Protein AF-A0A1B8AQR5-F1 (afdb_monomer)

Structure (mmCIF, N/CA/C/O backbone):
data_AF-A0A1B8AQR5-F1
#
_entry.id   AF-A0A1B8AQR5-F1
#
loop_
_atom_site.group_PDB
_atom_site.id
_atom_site.type_symbol
_atom_site.label_atom_id
_atom_site.label_alt_id
_atom_site.label_comp_id
_atom_site.label_asym_id
_atom_site.label_entity_id
_atom_site.label_seq_id
_atom_site.pdbx_PDB_ins_code
_atom_site.Cartn_x
_atom_site.Cartn_y
_atom_site.Cartn_z
_atom_site.occupancy
_atom_site.B_iso_or_equiv
_atom_site.auth_seq_id
_atom_site.auth_comp_id
_atom_site.auth_asym_id
_atom_site.auth_atom_id
_atom_site.pdbx_PDB_model_num
ATOM 1 N N . MET A 1 1 ? -2.855 -5.390 -10.954 1.00 89.69 1 MET A N 1
ATOM 2 C CA . MET A 1 1 ? -2.492 -5.484 -9.522 1.00 89.69 1 MET A CA 1
ATOM 3 C C . MET A 1 1 ? -3.355 -6.485 -8.744 1.00 89.69 1 MET A C 1
ATOM 5 O O . MET A 1 1 ? -4.514 -6.692 -9.101 1.00 89.69 1 MET A O 1
ATOM 9 N N . LYS A 1 2 ? -2.821 -7.072 -7.662 1.00 91.81 2 LYS A N 1
ATOM 10 C CA . LYS A 1 2 ? -3.560 -7.908 -6.686 1.00 91.81 2 LYS A CA 1
ATOM 11 C C . LYS A 1 2 ? -3.243 -7.478 -5.242 1.00 91.81 2 LYS A C 1
ATOM 13 O O . LYS A 1 2 ? -2.135 -6.992 -5.019 1.00 91.81 2 LYS A O 1
ATOM 18 N N . PRO A 1 3 ? -4.159 -7.643 -4.267 1.00 93.88 3 PRO A N 1
ATOM 19 C CA . PRO A 1 3 ? -3.851 -7.363 -2.866 1.00 93.88 3 PRO A CA 1
ATOM 20 C C . PRO A 1 3 ? -2.719 -8.252 -2.353 1.00 93.88 3 PRO A C 1
ATOM 22 O O . PRO A 1 3 ? -2.697 -9.455 -2.629 1.00 93.88 3 PRO A O 1
ATOM 25 N N . VAL A 1 4 ? -1.804 -7.661 -1.590 1.00 92.75 4 VAL A N 1
ATOM 26 C CA . VAL A 1 4 ? -0.730 -8.385 -0.911 1.00 92.75 4 VAL A CA 1
ATOM 27 C C . VAL A 1 4 ? -1.322 -9.239 0.202 1.00 92.75 4 VAL A C 1
ATOM 29 O O . VAL A 1 4 ? -2.038 -8.748 1.077 1.00 92.75 4 VAL A O 1
ATOM 32 N N . LYS A 1 5 ? -0.977 -10.525 0.201 1.00 90.81 5 LYS A N 1
ATOM 33 C CA . LYS A 1 5 ? -1.309 -11.457 1.278 1.00 90.81 5 LYS A CA 1
ATOM 34 C C . LYS A 1 5 ? -0.101 -11.679 2.173 1.00 90.81 5 LYS A C 1
ATOM 36 O O . LYS A 1 5 ? 1.041 -11.461 1.778 1.00 90.81 5 LYS A O 1
ATOM 41 N N . ARG A 1 6 ? -0.340 -12.214 3.374 1.00 84.56 6 ARG A N 1
ATOM 42 C CA . ARG A 1 6 ? 0.750 -12.562 4.301 1.00 84.56 6 ARG A CA 1
ATOM 43 C C . ARG A 1 6 ? 1.760 -13.544 3.708 1.00 84.56 6 ARG A C 1
ATOM 45 O O . ARG A 1 6 ? 2.941 -13.436 4.005 1.00 84.56 6 ARG A O 1
ATOM 52 N N . SER A 1 7 ? 1.305 -14.459 2.851 1.00 85.94 7 SER A N 1
ATOM 53 C CA . SER A 1 7 ? 2.166 -15.408 2.136 1.00 85.94 7 SER A CA 1
ATOM 54 C C . SER A 1 7 ? 3.155 -14.742 1.180 1.00 85.94 7 SER A C 1
ATOM 56 O O . SER A 1 7 ? 4.160 -15.351 0.840 1.00 85.94 7 SER A O 1
ATOM 58 N N . ASP A 1 8 ? 2.871 -13.519 0.731 1.00 84.94 8 ASP A N 1
ATOM 59 C CA . ASP A 1 8 ? 3.683 -12.833 -0.274 1.00 84.94 8 ASP A CA 1
ATOM 60 C C . ASP A 1 8 ? 4.829 -12.031 0.374 1.00 84.94 8 ASP A C 1
ATOM 62 O O . ASP A 1 8 ? 5.797 -11.680 -0.294 1.00 84.94 8 ASP A O 1
ATOM 66 N N . LEU A 1 9 ? 4.746 -11.756 1.682 1.00 81.81 9 LEU A N 1
ATOM 67 C CA . LEU A 1 9 ? 5.604 -10.801 2.394 1.00 81.81 9 LEU A CA 1
ATOM 68 C C . LEU A 1 9 ? 7.095 -11.148 2.360 1.00 81.81 9 LEU A C 1
ATOM 70 O O . LEU A 1 9 ? 7.910 -10.252 2.146 1.00 81.81 9 LEU A O 1
ATOM 74 N N . GLU A 1 10 ? 7.447 -12.424 2.539 1.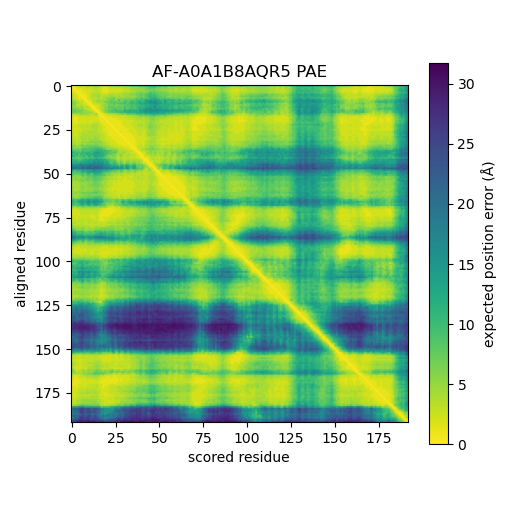00 74.44 10 GLU A N 1
ATOM 75 C CA . GLU A 1 10 ? 8.847 -12.874 2.506 1.00 74.44 10 GLU A CA 1
ATOM 76 C C . GLU A 1 10 ? 9.476 -12.625 1.127 1.00 74.44 10 GLU A C 1
ATOM 78 O O . GLU A 1 10 ? 10.603 -12.152 1.036 1.00 74.44 10 GLU A O 1
ATOM 83 N N . GLY A 1 11 ? 8.718 -12.842 0.046 1.00 80.44 11 GLY A N 1
ATOM 84 C CA . GLY A 1 11 ? 9.200 -12.619 -1.318 1.00 80.44 11 GLY A CA 1
ATOM 85 C C . GLY A 1 11 ? 9.234 -11.147 -1.739 1.00 80.44 11 GLY A C 1
ATOM 86 O O . GLY A 1 11 ? 10.001 -10.785 -2.629 1.00 80.44 11 GLY A O 1
ATOM 87 N N . LEU A 1 12 ? 8.427 -10.282 -1.116 1.00 80.25 12 LEU A N 1
ATOM 88 C CA . LEU A 1 12 ? 8.318 -8.874 -1.508 1.00 80.25 12 LEU A CA 1
ATOM 89 C C . LEU A 1 12 ? 9.582 -8.069 -1.198 1.00 80.25 12 LEU A C 1
ATOM 91 O O . LEU A 1 12 ? 10.041 -7.312 -2.054 1.00 80.25 12 LEU A O 1
ATOM 95 N N . ALA A 1 13 ? 10.151 -8.233 -0.001 1.00 74.19 13 ALA A N 1
ATOM 96 C CA . ALA A 1 13 ? 11.370 -7.522 0.390 1.00 74.19 13 ALA A CA 1
ATOM 97 C C . ALA A 1 13 ? 12.581 -7.923 -0.473 1.00 74.19 13 ALA A C 1
ATOM 99 O O . ALA A 1 13 ? 13.416 -7.074 -0.790 1.00 74.19 13 ALA A O 1
ATOM 100 N N . ASP A 1 14 ? 12.635 -9.183 -0.912 1.00 75.62 14 ASP A N 1
ATOM 101 C CA . ASP A 1 14 ? 13.694 -9.700 -1.782 1.00 75.62 14 ASP A CA 1
ATOM 102 C C . ASP A 1 14 ? 13.503 -9.282 -3.243 1.00 75.62 14 ASP A C 1
ATOM 104 O O . ASP A 1 14 ? 14.459 -8.890 -3.918 1.00 75.62 14 ASP A O 1
ATOM 108 N N . ALA A 1 15 ? 12.263 -9.324 -3.739 1.00 76.25 15 ALA A N 1
ATOM 109 C CA . ALA A 1 15 ? 11.940 -8.904 -5.099 1.00 76.25 15 ALA A CA 1
ATOM 110 C C . ALA A 1 15 ? 12.162 -7.400 -5.299 1.00 76.25 15 ALA A C 1
ATOM 112 O O . ALA A 1 15 ? 12.533 -6.975 -6.396 1.00 76.25 15 ALA A O 1
ATOM 113 N N . ARG A 1 16 ? 11.927 -6.602 -4.245 1.00 73.62 16 ARG A N 1
ATOM 114 C CA . ARG A 1 16 ? 11.982 -5.131 -4.256 1.00 73.62 16 ARG A CA 1
ATOM 115 C C . ARG A 1 16 ? 11.149 -4.499 -5.364 1.00 73.62 16 ARG A C 1
ATOM 117 O O . ARG A 1 16 ? 11.430 -3.373 -5.753 1.00 73.62 16 ARG A O 1
ATOM 124 N N . SER A 1 17 ? 10.145 -5.205 -5.879 1.00 82.06 17 SER A N 1
ATOM 125 C CA . SER A 1 17 ? 9.246 -4.707 -6.916 1.00 82.06 17 SER A CA 1
ATOM 126 C C . SER A 1 17 ? 8.382 -3.572 -6.380 1.00 82.06 17 SER A C 1
ATOM 128 O O . SER A 1 17 ? 8.056 -3.536 -5.192 1.00 82.06 17 SER A O 1
ATOM 130 N N . MET A 1 18 ? 7.970 -2.667 -7.262 1.00 87.38 18 MET A N 1
ATOM 131 C CA . MET A 1 18 ? 7.075 -1.580 -6.892 1.00 87.38 18 MET A CA 1
ATOM 132 C C . MET A 1 18 ? 5.696 -2.113 -6.480 1.00 87.38 18 MET A C 1
ATOM 134 O O . MET A 1 18 ? 5.168 -3.074 -7.043 1.00 87.38 18 MET A O 1
ATOM 138 N N . LEU A 1 19 ? 5.130 -1.460 -5.474 1.00 92.31 19 LEU A N 1
ATOM 139 C CA . LEU A 1 19 ? 3.819 -1.700 -4.897 1.00 92.31 19 LEU A CA 1
ATOM 140 C C . LEU A 1 19 ? 2.986 -0.422 -5.010 1.00 92.31 19 LEU A C 1
ATOM 142 O O . LEU A 1 19 ? 3.523 0.686 -5.074 1.00 92.31 19 LEU A O 1
ATOM 146 N N . ILE A 1 20 ? 1.667 -0.578 -4.975 1.00 92.81 20 ILE A N 1
ATOM 147 C CA . ILE A 1 20 ? 0.740 0.542 -4.797 1.00 92.81 20 ILE A CA 1
ATOM 148 C C . ILE A 1 20 ? 0.163 0.454 -3.387 1.00 92.81 20 ILE A C 1
ATOM 150 O O . ILE A 1 20 ? -0.426 -0.559 -3.010 1.00 92.81 20 ILE A O 1
ATOM 154 N N . LEU A 1 21 ? 0.346 1.520 -2.614 1.00 93.81 21 LEU A N 1
ATOM 155 C CA . LEU A 1 21 ? -0.253 1.726 -1.302 1.00 93.81 21 LEU A CA 1
ATOM 156 C C . LEU A 1 21 ? -1.465 2.648 -1.449 1.00 93.81 21 LEU A C 1
ATOM 158 O O . LEU A 1 21 ? -1.323 3.805 -1.836 1.00 93.81 21 LEU A O 1
ATOM 162 N N . ASP A 1 22 ? -2.644 2.150 -1.109 1.00 93.31 22 ASP A N 1
ATOM 163 C CA . ASP A 1 22 ? -3.842 2.955 -0.890 1.00 93.31 22 ASP A CA 1
ATOM 164 C C . ASP A 1 22 ? -3.800 3.503 0.542 1.00 93.31 22 ASP A C 1
ATOM 166 O O . ASP A 1 22 ? -4.075 2.791 1.511 1.00 93.31 22 ASP A O 1
ATOM 170 N N . ILE A 1 23 ? -3.406 4.770 0.686 1.00 91.00 23 ILE A N 1
ATOM 171 C CA . ILE A 1 23 ? -3.262 5.429 1.989 1.00 91.00 23 ILE A CA 1
ATOM 172 C C . ILE A 1 23 ? -4.613 5.521 2.692 1.00 91.00 23 ILE A C 1
ATOM 174 O O . ILE A 1 23 ? -4.684 5.329 3.908 1.00 91.00 23 ILE A O 1
ATOM 178 N N . THR A 1 24 ? -5.678 5.802 1.940 1.00 90.44 24 THR A N 1
ATOM 179 C CA . THR A 1 24 ? -7.028 5.923 2.491 1.00 90.44 24 THR A CA 1
ATOM 180 C C . THR A 1 24 ? -7.453 4.592 3.105 1.00 90.44 24 THR A C 1
ATOM 182 O O . THR A 1 24 ? -7.780 4.536 4.293 1.00 90.44 24 THR A O 1
ATOM 185 N N . SER A 1 25 ? -7.348 3.496 2.350 1.00 92.00 25 SER A N 1
ATOM 186 C CA . SER A 1 25 ? -7.685 2.156 2.848 1.00 92.00 25 SER A CA 1
ATOM 187 C C . SER A 1 25 ? -6.750 1.687 3.965 1.00 92.00 25 SER A C 1
ATOM 189 O O . SER A 1 25 ? -7.192 1.000 4.885 1.00 92.00 25 SER A O 1
ATOM 191 N N . TRP A 1 26 ? -5.474 2.083 3.945 1.00 92.56 26 TRP A N 1
ATOM 192 C CA . TRP A 1 26 ? -4.533 1.756 5.017 1.00 92.56 26 TRP A CA 1
ATOM 193 C C . TRP A 1 26 ? -4.928 2.421 6.342 1.00 92.56 26 TRP A C 1
ATOM 195 O O . TRP A 1 26 ? -4.962 1.759 7.382 1.00 92.56 26 TRP A O 1
ATOM 205 N N . GLY A 1 27 ? -5.325 3.697 6.303 1.00 90.19 27 GLY A N 1
ATOM 206 C CA . GLY A 1 27 ? -5.883 4.397 7.462 1.00 90.19 27 GLY A CA 1
ATOM 207 C C . GLY A 1 27 ? -7.174 3.750 7.970 1.00 90.19 27 GLY A C 1
ATOM 208 O O . GLY A 1 27 ? -7.332 3.546 9.175 1.00 90.19 27 GLY A O 1
ATOM 209 N N . LEU A 1 28 ? -8.072 3.345 7.066 1.00 90.88 28 LEU A N 1
ATOM 210 C CA . LEU A 1 28 ? -9.291 2.618 7.438 1.00 90.88 28 LEU A CA 1
ATOM 211 C C . LEU A 1 28 ? -8.985 1.262 8.081 1.00 90.88 28 LEU A C 1
ATOM 213 O O . LEU A 1 28 ? -9.640 0.902 9.057 1.00 90.88 28 LEU A O 1
ATOM 217 N N . SER A 1 29 ? -7.975 0.535 7.592 1.00 90.31 29 SER A N 1
ATOM 218 C CA . SER A 1 29 ? -7.516 -0.717 8.206 1.00 90.31 29 SER A CA 1
ATOM 219 C C . SER A 1 29 ? -7.048 -0.495 9.639 1.00 90.31 29 SER A C 1
ATOM 221 O O . SER A 1 29 ? -7.395 -1.281 10.516 1.00 90.31 29 SER A O 1
ATOM 223 N N . PHE A 1 30 ? -6.305 0.582 9.902 1.00 87.88 30 PHE A N 1
ATOM 224 C CA . PHE A 1 30 ? -5.881 0.923 11.258 1.00 87.88 30 PHE A CA 1
ATOM 225 C C . PHE A 1 30 ? -7.074 1.229 12.179 1.00 87.88 30 PHE A C 1
ATOM 227 O O . PHE A 1 30 ? -7.133 0.744 13.312 1.00 87.88 30 PHE A O 1
ATOM 234 N N . ILE A 1 31 ? -8.050 2.004 11.692 1.00 89.00 31 ILE A N 1
ATOM 235 C CA . ILE A 1 31 ? -9.273 2.322 12.446 1.00 89.00 31 ILE A CA 1
ATOM 236 C C . ILE A 1 31 ? -10.052 1.039 12.747 1.00 89.00 31 ILE A C 1
ATOM 238 O O . ILE A 1 31 ? -10.434 0.825 13.895 1.00 89.00 31 ILE A O 1
ATOM 242 N N . TYR A 1 32 ? -10.242 0.173 11.748 1.00 89.62 32 TYR A N 1
ATOM 243 C CA . TYR A 1 32 ? -10.950 -1.098 11.888 1.00 89.62 32 TYR A CA 1
ATOM 244 C C . TYR A 1 32 ? -10.323 -2.000 12.960 1.00 89.62 32 TYR A C 1
ATOM 246 O O . TYR A 1 32 ? -11.020 -2.544 13.818 1.00 89.62 32 TYR A O 1
ATOM 254 N N . GLU A 1 33 ? -8.999 -2.120 12.963 1.00 85.19 33 GLU A N 1
ATOM 255 C CA . GLU A 1 33 ? -8.285 -2.890 13.982 1.00 85.19 33 GLU A CA 1
ATOM 256 C C . GLU A 1 33 ? -8.432 -2.269 15.369 1.00 85.19 33 GLU A C 1
ATOM 258 O O . GLU A 1 33 ? -8.700 -2.970 16.346 1.00 85.19 33 GLU A O 1
ATOM 263 N N . THR A 1 34 ? -8.334 -0.943 15.456 1.00 86.12 34 THR A N 1
ATOM 264 C CA . THR A 1 34 ? -8.473 -0.213 16.719 1.00 86.12 34 THR A CA 1
ATOM 265 C C . THR A 1 34 ? -9.847 -0.451 17.351 1.00 86.12 34 THR A C 1
ATOM 267 O O . THR A 1 34 ? -9.926 -0.811 18.529 1.00 86.12 34 THR A O 1
ATOM 270 N N . ILE A 1 35 ? -10.928 -0.313 16.575 1.00 87.94 35 ILE A N 1
ATOM 271 C CA . ILE A 1 35 ? -12.297 -0.514 17.076 1.00 87.94 35 ILE A CA 1
ATOM 272 C C . ILE A 1 35 ? -12.591 -1.979 17.404 1.00 87.94 35 ILE A C 1
ATOM 274 O O . ILE A 1 35 ? -13.313 -2.243 18.363 1.00 87.94 35 ILE A O 1
ATOM 278 N N . SER A 1 36 ? -12.017 -2.923 16.649 1.00 83.50 36 SER A N 1
ATOM 279 C CA . SER A 1 36 ? -12.230 -4.361 16.854 1.00 83.50 36 SER A CA 1
ATOM 280 C C . SER A 1 36 ? -11.629 -4.839 18.174 1.00 83.50 36 SER A C 1
ATOM 282 O O . SER A 1 36 ? -12.174 -5.735 18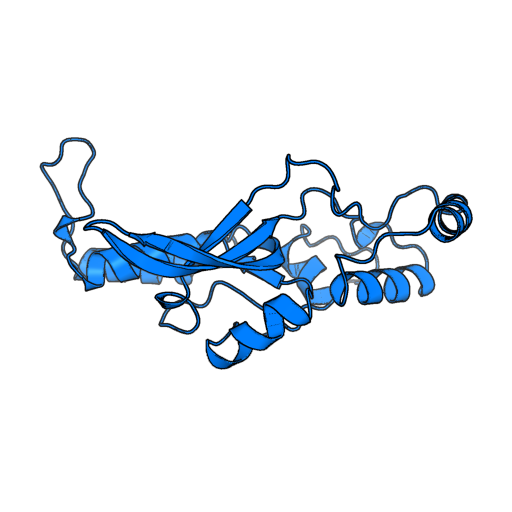.814 1.00 83.50 36 SER A O 1
ATOM 284 N N . HIS A 1 37 ? -10.531 -4.215 18.610 1.00 81.12 37 HIS A N 1
ATOM 285 C CA . HIS A 1 37 ? -9.959 -4.460 19.931 1.00 81.12 37 HIS A CA 1
ATOM 286 C C . HIS A 1 37 ? -10.735 -3.725 21.025 1.00 81.12 37 HIS A C 1
ATOM 288 O O . HIS A 1 37 ? -11.089 -4.329 22.037 1.00 81.12 37 HIS A O 1
ATOM 294 N N . ASN A 1 38 ? -10.972 -2.419 20.848 1.00 80.69 38 ASN A N 1
ATOM 295 C CA . ASN A 1 38 ? -11.783 -1.625 21.763 1.00 80.69 38 ASN A CA 1
ATOM 296 C C . ASN A 1 38 ? -12.209 -0.283 21.124 1.00 80.69 38 ASN A C 1
ATOM 298 O O . ASN A 1 38 ? -11.367 0.605 20.950 1.00 80.69 38 ASN A O 1
ATOM 302 N N . PRO A 1 39 ? -13.509 -0.055 20.862 1.00 78.50 39 PRO A N 1
ATOM 303 C CA . PRO A 1 39 ? -13.993 1.187 20.254 1.00 78.50 39 PRO A CA 1
ATOM 304 C C . PRO A 1 39 ? -13.734 2.428 21.120 1.00 78.50 39 PRO A C 1
ATOM 306 O O . PRO A 1 39 ? -13.674 3.538 20.591 1.00 78.50 39 PRO A O 1
ATOM 309 N N . SER A 1 40 ? -13.527 2.274 22.437 1.00 80.25 40 SER A N 1
ATOM 310 C CA . SER A 1 40 ? -13.215 3.407 23.315 1.00 80.25 40 SER A CA 1
ATOM 311 C C . SER A 1 40 ? -11.803 3.966 23.134 1.00 80.25 40 SER A C 1
ATOM 313 O O . SER A 1 40 ? -11.488 5.009 23.700 1.00 80.25 40 SER A O 1
ATOM 315 N N . HIS A 1 41 ? -10.958 3.318 22.326 1.00 82.25 41 HIS A N 1
ATOM 316 C CA . HIS A 1 41 ? -9.648 3.851 21.953 1.00 82.25 41 HIS A CA 1
ATOM 317 C C . HIS A 1 41 ? -9.739 5.022 20.963 1.00 82.25 41 HIS A C 1
ATOM 319 O O . HIS A 1 41 ? -8.791 5.798 20.861 1.00 82.25 41 HIS A O 1
ATOM 325 N N . ILE A 1 42 ? -10.873 5.200 20.272 1.00 83.19 42 ILE A N 1
ATOM 326 C CA . ILE A 1 42 ? -11.103 6.360 19.406 1.00 83.19 42 ILE A CA 1
ATOM 327 C C . ILE A 1 42 ? -12.075 7.312 20.095 1.00 83.19 42 ILE A C 1
ATOM 329 O O . ILE A 1 42 ? -13.276 7.055 20.190 1.00 83.19 42 ILE A O 1
ATOM 333 N N . THR A 1 43 ? -11.546 8.437 20.572 1.00 83.50 43 THR A N 1
ATOM 334 C CA . THR A 1 43 ? -12.308 9.419 21.351 1.00 83.50 43 THR A CA 1
ATOM 335 C C . THR A 1 43 ? -12.262 10.799 20.705 1.00 83.50 43 THR A C 1
ATOM 337 O O . THR A 1 43 ? -11.337 11.141 19.966 1.00 83.50 43 THR A O 1
ATOM 340 N N . SER A 1 44 ? -13.267 11.623 20.998 1.00 82.25 44 SER A N 1
ATOM 341 C CA . SER A 1 44 ? -13.224 13.056 20.691 1.00 82.25 44 SER A CA 1
ATOM 342 C C . SER A 1 44 ? -11.973 13.716 21.290 1.00 82.25 44 SER A C 1
ATOM 344 O O . SER A 1 44 ? -11.502 13.278 22.332 1.00 82.25 44 SER A O 1
ATOM 346 N N . LYS A 1 45 ? -11.508 14.847 20.740 1.00 82.69 45 LYS A N 1
ATOM 347 C CA . LYS A 1 45 ? -10.360 15.604 21.294 1.00 82.69 45 LYS A CA 1
ATOM 348 C C . LYS A 1 45 ? -10.460 15.915 22.794 1.00 82.69 45 LYS A C 1
ATOM 350 O O . LYS A 1 45 ? -9.438 16.074 23.446 1.00 82.69 45 LYS A O 1
ATOM 355 N N . THR A 1 46 ? -11.673 16.036 23.331 1.00 82.38 46 THR A N 1
ATOM 356 C CA . THR A 1 46 ? -11.903 16.299 24.757 1.00 82.38 46 THR A CA 1
ATOM 357 C C . THR A 1 46 ? -11.958 15.035 25.618 1.00 82.38 46 THR A C 1
ATOM 359 O O . THR A 1 46 ? -12.044 15.172 26.826 1.00 82.38 46 THR A O 1
ATOM 362 N N . GLY A 1 47 ? -11.899 13.831 25.032 1.00 75.69 47 GLY A N 1
ATOM 363 C CA . GLY A 1 47 ? -11.896 12.534 25.726 1.00 75.69 47 GLY A CA 1
ATOM 364 C C . GLY A 1 47 ? -13.272 11.995 26.134 1.00 75.69 47 GLY A C 1
ATOM 365 O O . GLY A 1 47 ? -13.376 10.882 26.636 1.00 75.69 47 GLY A O 1
ATOM 366 N N . ASN A 1 48 ? -14.343 12.759 25.908 1.00 78.88 48 ASN A N 1
ATOM 367 C CA . ASN A 1 48 ? -15.614 12.548 26.617 1.00 78.88 48 ASN A CA 1
ATOM 368 C C . ASN A 1 48 ? -16.669 11.782 25.810 1.00 78.88 48 ASN A C 1
ATOM 370 O O . ASN A 1 48 ? -17.745 11.487 26.327 1.00 78.88 48 ASN A O 1
ATOM 374 N N . LYS A 1 49 ? -16.420 11.551 24.518 1.00 82.69 49 LYS A N 1
ATOM 375 C CA . LYS A 1 49 ? -17.373 10.927 23.596 1.00 82.69 49 LYS A CA 1
ATOM 376 C C . LYS A 1 49 ? -16.656 9.948 22.680 1.00 82.69 49 LYS A C 1
ATOM 378 O O . LYS A 1 49 ? -15.623 10.289 22.099 1.00 82.69 49 LYS A O 1
ATOM 383 N N . THR A 1 50 ? -17.250 8.774 22.530 1.00 86.75 50 THR A N 1
ATOM 384 C CA . THR A 1 50 ? -16.840 7.715 21.607 1.00 86.75 50 THR A CA 1
ATOM 385 C C . THR A 1 50 ? -18.070 7.283 20.818 1.00 86.75 50 THR A C 1
ATOM 387 O O . THR A 1 50 ? -19.189 7.333 21.337 1.00 86.75 50 THR A O 1
ATOM 390 N N . PHE A 1 51 ? -17.890 6.891 19.560 1.00 86.25 51 PHE A N 1
ATOM 391 C CA . PHE A 1 51 ? -18.966 6.237 18.821 1.00 86.25 51 PHE A CA 1
ATOM 392 C C . PHE A 1 51 ? -19.045 4.751 19.207 1.00 86.25 51 PHE A C 1
ATOM 394 O O . PHE A 1 51 ? -18.008 4.153 19.510 1.00 86.25 51 PHE A O 1
ATOM 401 N N . PRO A 1 52 ? -20.248 4.148 19.202 1.00 87.19 52 PRO A N 1
ATOM 402 C CA . PRO A 1 52 ? -20.401 2.697 19.235 1.00 87.19 52 PRO A CA 1
ATOM 403 C C . PRO A 1 52 ? -19.700 2.028 18.046 1.00 87.19 52 PRO A C 1
ATOM 405 O O . PRO A 1 52 ? -19.512 2.653 16.997 1.00 87.19 52 PRO A O 1
ATOM 408 N N . THR A 1 53 ? -19.343 0.751 18.193 1.00 87.94 53 THR A N 1
ATOM 409 C CA . THR A 1 53 ? -18.669 -0.031 17.144 1.00 87.94 53 THR A CA 1
ATOM 410 C C . THR A 1 53 ? -19.470 -0.047 15.845 1.00 87.94 53 THR A C 1
ATOM 412 O O . THR A 1 53 ? -18.896 0.087 14.770 1.00 87.94 53 THR A O 1
ATOM 415 N N . GLU A 1 54 ? -20.794 -0.150 15.930 1.00 89.38 54 GLU A N 1
ATOM 416 C CA . GLU A 1 54 ? -21.696 -0.227 14.780 1.00 89.38 54 GLU A CA 1
ATOM 417 C C . GLU A 1 54 ? -21.590 1.021 13.895 1.00 89.38 54 GLU A C 1
ATOM 419 O O . GLU A 1 54 ? -21.507 0.910 12.674 1.00 89.38 54 GLU A O 1
ATOM 424 N N . ILE A 1 55 ? -21.500 2.202 14.514 1.00 90.44 55 ILE A N 1
ATOM 425 C CA . ILE A 1 55 ? -21.354 3.476 13.800 1.00 90.44 55 ILE A CA 1
ATOM 426 C C . ILE A 1 55 ? -19.980 3.565 13.130 1.00 90.44 55 ILE A C 1
ATOM 428 O O . ILE A 1 55 ? -19.871 4.028 11.997 1.00 90.44 55 ILE A O 1
ATOM 432 N N . TRP A 1 56 ? -18.922 3.091 13.793 1.00 90.12 56 TRP A N 1
ATOM 433 C CA . TRP A 1 56 ? -17.597 3.034 13.175 1.00 90.12 56 TRP A CA 1
ATOM 434 C C . TRP A 1 56 ? -17.557 2.104 11.963 1.00 90.12 56 TRP A C 1
ATOM 436 O O . TRP A 1 56 ? -16.964 2.457 10.945 1.00 90.12 56 TRP A O 1
ATOM 446 N N . LEU A 1 57 ? -18.199 0.939 12.053 1.00 89.81 57 LEU A N 1
ATOM 447 C CA . LEU A 1 57 ? -18.299 -0.003 10.940 1.00 89.81 57 LEU A CA 1
ATOM 448 C C . LEU A 1 57 ? -19.075 0.592 9.759 1.00 89.81 57 LEU A C 1
ATOM 450 O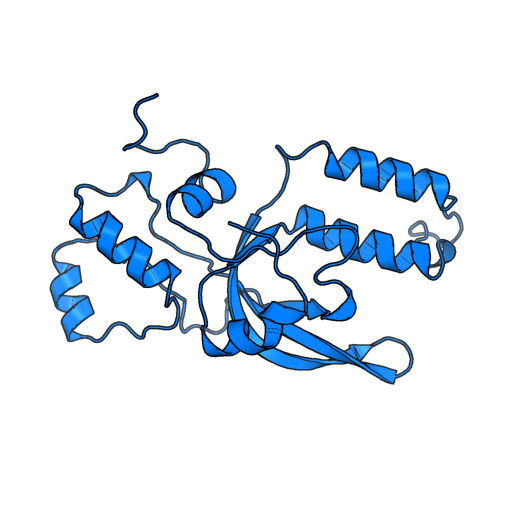 O . LEU A 1 57 ? -18.668 0.402 8.613 1.00 89.81 57 LEU A O 1
ATOM 454 N N . GLU A 1 58 ? -20.136 1.357 10.022 1.00 91.19 58 GLU A N 1
ATOM 455 C CA . GLU A 1 58 ? -20.883 2.079 8.988 1.00 91.19 58 GLU A CA 1
ATOM 456 C C . GLU A 1 58 ? -20.018 3.149 8.304 1.00 91.19 58 GLU A C 1
ATOM 458 O O . GLU A 1 58 ? -19.946 3.183 7.075 1.00 91.19 58 GLU A O 1
ATOM 463 N N . ILE A 1 59 ? -19.277 3.954 9.077 1.00 88.81 59 ILE A N 1
ATOM 464 C CA . ILE A 1 59 ? -18.334 4.955 8.547 1.00 88.81 59 ILE A CA 1
ATOM 465 C C . ILE A 1 59 ? -17.263 4.291 7.673 1.00 88.81 59 ILE A C 1
ATOM 467 O O . ILE A 1 59 ? -16.988 4.762 6.571 1.00 88.81 59 ILE A O 1
ATOM 471 N N . ILE A 1 60 ? -16.668 3.188 8.137 1.00 89.38 60 ILE A N 1
ATOM 472 C CA . ILE A 1 60 ? -15.663 2.440 7.369 1.00 89.38 60 ILE A CA 1
ATOM 473 C C . ILE A 1 60 ? -16.278 1.896 6.079 1.00 89.38 60 ILE A C 1
ATOM 475 O O . ILE A 1 60 ? -15.664 2.000 5.020 1.00 89.38 60 ILE A O 1
ATOM 479 N N . SER A 1 61 ? -17.485 1.331 6.145 1.00 88.69 61 SER A N 1
ATOM 480 C CA . SER A 1 61 ? -18.184 0.823 4.964 1.00 88.69 61 SER A CA 1
ATOM 481 C C . SER A 1 61 ? -18.448 1.929 3.943 1.00 88.69 61 SER A C 1
ATOM 483 O O . SER A 1 61 ? -18.253 1.708 2.748 1.00 88.69 61 SER A O 1
ATOM 485 N N . TYR A 1 62 ? -18.863 3.111 4.404 1.00 87.19 62 TYR A N 1
ATOM 486 C CA . TYR A 1 62 ? -19.090 4.275 3.554 1.00 87.19 62 TYR A CA 1
ATOM 487 C C . TYR A 1 62 ? -17.786 4.739 2.892 1.00 87.19 62 TYR A C 1
ATOM 489 O O . TYR A 1 62 ? -17.709 4.829 1.669 1.00 87.19 62 TYR A O 1
ATOM 497 N N . ALA A 1 63 ? -16.723 4.912 3.681 1.00 85.94 63 ALA A N 1
ATOM 498 C CA . ALA A 1 63 ? -15.420 5.334 3.176 1.00 85.94 63 ALA A CA 1
ATOM 499 C C . ALA A 1 63 ? -14.815 4.324 2.181 1.00 85.94 63 ALA A C 1
ATOM 501 O O . ALA A 1 63 ? -14.222 4.725 1.189 1.00 85.94 63 ALA A O 1
ATOM 502 N N . LYS A 1 64 ? -15.019 3.011 2.382 1.00 82.31 64 LYS A N 1
ATOM 503 C CA . LYS A 1 64 ? -14.591 1.968 1.426 1.00 82.31 64 LYS A CA 1
ATOM 504 C C . LYS A 1 64 ? -15.333 2.033 0.084 1.00 82.31 64 LYS A C 1
ATOM 506 O O . LYS A 1 64 ? -14.822 1.512 -0.913 1.00 82.31 64 LYS A O 1
ATOM 511 N N . ALA A 1 65 ? -16.552 2.574 0.061 1.00 82.94 65 ALA A N 1
ATOM 512 C CA . ALA A 1 65 ? -17.366 2.670 -1.148 1.00 82.94 65 ALA A CA 1
ATOM 513 C C . ALA A 1 65 ? -16.944 3.850 -2.041 1.00 82.94 65 ALA A C 1
ATOM 515 O O . ALA A 1 65 ? -17.000 3.733 -3.267 1.00 82.94 65 ALA A O 1
ATOM 516 N N . GLU A 1 66 ? -16.455 4.947 -1.457 1.00 79.62 66 GLU A N 1
ATOM 517 C CA . GLU A 1 66 ? -16.017 6.162 -2.163 1.00 79.62 66 GLU A CA 1
ATOM 518 C C . GLU A 1 66 ? -14.597 6.040 -2.748 1.00 79.62 66 GLU A C 1
ATOM 520 O O . GLU A 1 66 ? -13.700 6.839 -2.489 1.00 79.62 66 GLU A O 1
ATOM 525 N N . ARG A 1 67 ? -14.385 5.043 -3.616 1.00 68.75 67 ARG A N 1
ATOM 526 C CA . ARG A 1 67 ? -13.062 4.730 -4.196 1.00 68.75 67 ARG A CA 1
ATOM 527 C C . ARG A 1 67 ? -12.433 5.836 -5.047 1.00 68.75 67 ARG A C 1
ATOM 529 O O . ARG A 1 67 ? -11.235 5.763 -5.318 1.00 68.75 67 ARG A O 1
ATOM 536 N N . HIS A 1 68 ? -13.226 6.800 -5.512 1.00 68.06 68 HIS A N 1
ATOM 537 C CA . HIS A 1 68 ? -12.756 7.892 -6.369 1.00 68.06 68 HIS A CA 1
ATOM 538 C C . HIS A 1 68 ? -11.884 8.908 -5.618 1.00 68.06 68 HIS A C 1
ATOM 540 O O . HIS A 1 68 ? -11.020 9.513 -6.241 1.00 68.06 68 HIS A O 1
ATOM 546 N N . ASP A 1 69 ? -12.027 9.005 -4.293 1.00 75.44 69 ASP A N 1
ATOM 547 C CA . ASP A 1 69 ? -11.278 9.954 -3.456 1.00 75.44 69 ASP A CA 1
ATOM 548 C C . ASP A 1 69 ? -10.103 9.292 -2.715 1.00 75.44 69 ASP A C 1
ATOM 550 O O . ASP A 1 69 ? -9.508 9.856 -1.792 1.00 75.44 69 ASP A O 1
ATOM 554 N N . HIS A 1 70 ? -9.758 8.059 -3.094 1.00 85.31 70 HIS A N 1
ATOM 555 C CA . HIS A 1 70 ? -8.656 7.342 -2.470 1.00 85.31 70 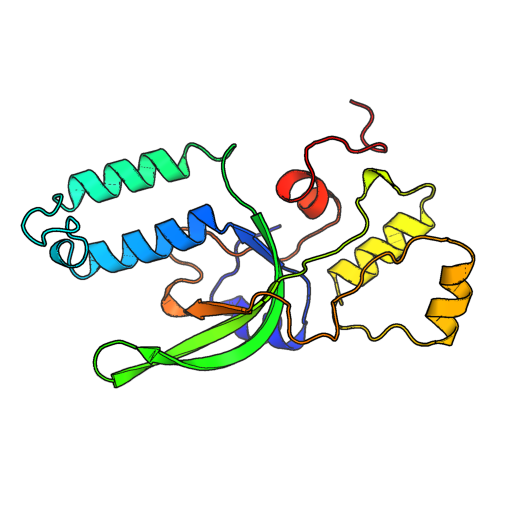HIS A CA 1
ATOM 556 C C . HIS A 1 70 ? -7.310 7.938 -2.880 1.00 85.31 70 HIS A C 1
ATOM 558 O O . HIS A 1 70 ? -7.007 8.103 -4.062 1.00 85.31 70 HIS A O 1
ATOM 564 N N . ALA A 1 71 ? -6.467 8.205 -1.885 1.00 88.38 71 ALA A N 1
ATOM 565 C CA . ALA A 1 71 ? -5.104 8.649 -2.106 1.00 88.38 71 ALA A CA 1
ATOM 566 C C . ALA A 1 71 ? -4.185 7.433 -2.265 1.00 88.38 71 ALA A C 1
ATOM 568 O O . ALA A 1 71 ? -3.975 6.677 -1.316 1.00 88.38 71 ALA A O 1
ATOM 569 N N . TYR A 1 72 ? -3.592 7.274 -3.446 1.00 89.44 72 TYR A N 1
ATOM 570 C CA . TYR A 1 72 ? -2.632 6.206 -3.725 1.00 89.44 72 TYR A CA 1
ATOM 571 C C . TYR A 1 72 ? -1.190 6.731 -3.741 1.00 89.44 72 TYR A C 1
ATOM 573 O O . TYR A 1 72 ? -0.922 7.882 -4.095 1.00 89.44 72 TYR A O 1
ATOM 581 N N . LYS A 1 73 ? -0.238 5.866 -3.382 1.00 89.38 73 LYS A N 1
ATOM 582 C CA . LYS A 1 73 ? 1.204 6.101 -3.510 1.00 89.38 73 LYS A CA 1
ATOM 583 C C . LYS A 1 73 ? 1.916 4.893 -4.096 1.00 89.38 73 LYS A C 1
ATOM 585 O O . LYS A 1 73 ? 1.662 3.761 -3.695 1.00 89.38 73 LYS A O 1
ATOM 590 N N . ALA A 1 74 ? 2.857 5.155 -4.998 1.00 88.06 74 ALA A N 1
ATOM 591 C CA . ALA A 1 74 ? 3.873 4.182 -5.361 1.00 88.06 74 ALA A CA 1
ATOM 592 C C . ALA A 1 74 ? 4.856 4.035 -4.201 1.00 88.06 74 ALA A C 1
ATOM 594 O O . ALA A 1 74 ? 5.398 5.026 -3.704 1.00 88.06 74 ALA A O 1
ATOM 595 N N . VAL A 1 75 ? 5.087 2.800 -3.776 1.00 88.38 75 VAL A N 1
ATOM 596 C CA . VAL A 1 75 ? 6.059 2.476 -2.735 1.00 88.38 75 VAL A CA 1
ATOM 597 C C . VAL A 1 75 ? 6.874 1.261 -3.154 1.00 88.38 75 VAL A C 1
ATOM 599 O O . VAL A 1 75 ? 6.436 0.473 -3.987 1.00 88.38 75 VAL A O 1
ATOM 602 N N . TYR A 1 76 ? 8.051 1.069 -2.575 1.00 86.88 76 TYR A N 1
ATOM 603 C CA . TYR A 1 76 ? 8.816 -0.162 -2.758 1.00 86.88 76 TYR A CA 1
ATOM 604 C C . TYR A 1 76 ? 9.305 -0.694 -1.407 1.00 86.88 76 TYR A C 1
ATOM 606 O O . TYR A 1 76 ? 9.669 0.096 -0.527 1.00 86.88 76 TYR A O 1
ATOM 614 N N . PRO A 1 77 ? 9.279 -2.021 -1.200 1.00 88.31 77 PRO A N 1
ATOM 615 C CA . PRO A 1 77 ? 9.698 -2.618 0.055 1.00 88.31 77 PRO A CA 1
ATOM 616 C C . PRO A 1 77 ? 11.223 -2.556 0.186 1.00 88.31 77 PRO A C 1
ATOM 618 O O . PRO A 1 77 ? 11.960 -2.776 -0.777 1.00 88.31 77 PRO A O 1
ATOM 621 N N . VAL A 1 78 ? 11.688 -2.241 1.392 1.00 85.31 78 VAL A N 1
ATOM 622 C CA . VAL A 1 78 ? 13.115 -2.142 1.722 1.00 85.31 78 VAL A CA 1
ATOM 623 C C . VAL A 1 78 ? 13.541 -3.305 2.599 1.00 85.31 78 VAL A C 1
ATOM 625 O O . VAL A 1 78 ? 14.523 -3.979 2.292 1.00 85.31 78 VAL A O 1
ATOM 628 N N . GLU A 1 79 ? 12.799 -3.531 3.679 1.00 88.12 79 GLU A N 1
ATOM 629 C CA . GLU A 1 79 ? 13.090 -4.550 4.681 1.00 88.12 79 GLU A CA 1
ATOM 630 C C . GLU A 1 79 ? 11.850 -4.862 5.526 1.00 88.12 79 GLU A C 1
ATOM 632 O O . GLU A 1 79 ? 10.848 -4.143 5.484 1.00 88.12 79 GLU A O 1
ATOM 637 N N . ILE A 1 80 ? 11.934 -5.930 6.315 1.00 88.94 80 ILE A N 1
ATOM 638 C CA . ILE A 1 80 ? 10.988 -6.223 7.391 1.00 88.94 80 ILE A CA 1
ATOM 639 C C . ILE A 1 80 ? 11.719 -5.977 8.708 1.00 88.94 80 ILE A C 1
ATOM 641 O O . ILE A 1 80 ? 12.761 -6.581 8.958 1.00 88.94 80 ILE A O 1
ATOM 645 N N . GLN A 1 81 ? 11.165 -5.110 9.553 1.00 89.44 81 GLN A N 1
ATOM 646 C CA . GLN A 1 81 ? 11.735 -4.780 10.858 1.00 89.44 81 GLN A CA 1
ATOM 647 C C . GLN A 1 81 ? 10.752 -5.084 11.987 1.00 89.44 81 GLN A C 1
ATOM 649 O O . GLN A 1 81 ? 9.539 -5.090 11.793 1.00 89.44 81 GLN A O 1
ATOM 654 N N . SER A 1 82 ? 11.275 -5.295 13.190 1.00 87.88 82 SER A N 1
ATOM 655 C CA . SER A 1 82 ? 10.463 -5.426 14.398 1.00 87.88 82 SER A CA 1
ATOM 656 C C . SER A 1 82 ? 10.188 -4.043 14.989 1.00 87.88 82 SER A C 1
ATOM 658 O O . SER A 1 82 ? 11.119 -3.369 15.427 1.00 87.88 82 SER A O 1
ATOM 660 N N . ILE A 1 83 ? 8.923 -3.629 15.042 1.00 84.12 83 ILE A N 1
ATOM 661 C CA . ILE A 1 83 ? 8.490 -2.357 15.635 1.00 84.12 83 ILE A CA 1
ATOM 662 C C . ILE A 1 83 ? 7.883 -2.575 17.024 1.00 84.12 83 ILE A C 1
ATOM 664 O O . ILE A 1 83 ? 7.249 -3.594 17.291 1.00 84.12 83 ILE A O 1
ATOM 668 N N . GLN A 1 84 ? 8.108 -1.622 17.929 1.00 81.12 84 GLN A N 1
ATOM 669 C CA . GLN A 1 84 ? 7.509 -1.627 19.265 1.00 81.12 84 GLN A CA 1
ATOM 670 C C . GLN A 1 84 ? 6.072 -1.109 19.190 1.00 81.12 84 GLN A C 1
ATOM 672 O O . GLN A 1 84 ? 5.825 -0.029 18.659 1.00 81.12 84 GLN A O 1
ATOM 677 N N . MET A 1 85 ? 5.151 -1.878 19.753 1.00 74.00 85 MET A N 1
ATOM 678 C CA . MET A 1 85 ? 3.742 -1.547 19.917 1.00 74.00 85 MET A CA 1
ATOM 679 C C . MET A 1 85 ? 3.495 -0.935 21.294 1.00 74.00 85 MET A C 1
ATOM 681 O O . MET A 1 85 ? 4.290 -1.084 22.233 1.00 74.00 85 MET A O 1
ATOM 685 N N . ASP A 1 86 ? 2.325 -0.322 21.449 1.00 63.66 86 ASP A N 1
ATOM 686 C CA . ASP A 1 86 ? 1.819 0.046 22.764 1.00 63.66 86 ASP A CA 1
ATOM 687 C C . ASP A 1 86 ? 1.821 -1.182 23.688 1.00 63.66 86 ASP A C 1
ATOM 689 O O . ASP A 1 86 ? 1.414 -2.279 23.304 1.00 63.66 86 ASP A O 1
ATOM 693 N N . ARG A 1 87 ? 2.271 -0.989 24.936 1.00 66.06 87 ARG A N 1
ATOM 694 C CA . ARG A 1 87 ? 2.454 -2.034 25.971 1.00 66.06 87 ARG A CA 1
ATOM 695 C C . ARG A 1 87 ? 3.695 -2.928 25.813 1.00 66.06 87 ARG A C 1
ATOM 697 O O . ARG A 1 87 ? 3.793 -3.932 26.514 1.00 66.06 87 ARG A O 1
ATOM 704 N N . GLY A 1 88 ? 4.660 -2.551 24.969 1.00 70.50 88 GLY A N 1
ATOM 705 C CA . GLY A 1 88 ? 5.978 -3.206 24.900 1.00 70.50 88 GLY A CA 1
ATOM 706 C C . GLY A 1 88 ? 5.981 -4.555 24.179 1.00 70.50 88 GLY A C 1
ATOM 707 O O . GLY A 1 88 ? 6.923 -5.334 24.322 1.00 70.50 88 GLY A O 1
ATOM 708 N N . GLN A 1 89 ? 4.919 -4.849 23.428 1.00 78.69 89 GLN A N 1
ATOM 709 C CA . GLN A 1 89 ? 4.902 -5.961 22.485 1.00 78.69 89 GLN A CA 1
ATOM 710 C C . GLN A 1 89 ? 5.620 -5.542 21.205 1.00 78.69 89 GLN A C 1
ATOM 712 O O . GLN A 1 89 ? 5.510 -4.400 20.780 1.00 78.69 89 GLN A O 1
ATOM 717 N N . THR A 1 90 ? 6.337 -6.460 20.570 1.00 85.06 90 THR A N 1
ATOM 718 C CA . THR A 1 90 ? 6.948 -6.213 19.262 1.00 85.06 90 THR A CA 1
ATOM 719 C C . THR A 1 90 ? 6.162 -6.899 18.166 1.00 85.06 90 THR A C 1
ATOM 721 O O . THR A 1 90 ? 5.833 -8.079 18.296 1.00 85.06 90 THR A O 1
ATOM 724 N N . GLU A 1 91 ? 5.929 -6.192 17.069 1.00 87.69 91 GLU A N 1
ATOM 725 C CA . GLU A 1 91 ? 5.288 -6.733 15.878 1.00 87.69 91 GLU A CA 1
ATOM 726 C C . GLU A 1 91 ? 6.203 -6.544 14.660 1.00 87.69 91 GLU A C 1
ATOM 728 O O . GLU A 1 91 ? 6.849 -5.501 14.542 1.00 87.69 91 GLU A O 1
ATOM 733 N N . PRO A 1 92 ? 6.302 -7.518 13.739 1.00 90.00 92 PRO A N 1
ATOM 734 C CA . PRO A 1 92 ? 6.975 -7.274 12.474 1.00 90.00 92 PRO A CA 1
ATOM 735 C C . PRO A 1 92 ? 6.180 -6.282 11.608 1.00 90.00 92 PRO A C 1
ATOM 737 O O . PRO A 1 92 ? 4.952 -6.349 11.510 1.00 90.00 92 PRO A O 1
ATOM 740 N N . ALA A 1 93 ? 6.899 -5.393 10.928 1.00 91.12 93 ALA A N 1
ATOM 741 C CA . ALA A 1 93 ? 6.365 -4.445 9.964 1.00 91.12 93 ALA A CA 1
ATOM 742 C C . ALA A 1 93 ? 7.207 -4.420 8.687 1.00 91.12 93 ALA A C 1
ATOM 744 O O . ALA A 1 93 ? 8.438 -4.439 8.732 1.00 91.12 93 ALA A O 1
ATOM 745 N N . LEU A 1 94 ? 6.525 -4.346 7.546 1.00 91.31 94 LEU A N 1
ATOM 746 C CA . LEU A 1 94 ? 7.137 -4.094 6.251 1.00 91.31 94 LEU A CA 1
ATOM 747 C C . LEU A 1 94 ? 7.464 -2.605 6.147 1.00 91.31 94 LEU A C 1
ATOM 749 O O . LEU A 1 94 ? 6.572 -1.760 6.235 1.00 91.31 94 LEU A O 1
ATOM 753 N N . VAL A 1 95 ? 8.739 -2.294 5.946 1.00 90.12 95 VAL A N 1
ATOM 754 C CA . VAL A 1 95 ? 9.203 -0.933 5.696 1.00 90.12 95 VAL A CA 1
ATOM 755 C C . VAL A 1 95 ? 9.195 -0.697 4.200 1.00 90.12 95 VAL A C 1
ATOM 757 O O . VAL A 1 95 ? 9.923 -1.350 3.447 1.00 90.12 95 VAL A O 1
ATOM 760 N N . CYS A 1 96 ? 8.389 0.263 3.769 1.00 88.88 96 CYS A N 1
ATOM 761 C CA . CYS A 1 96 ? 8.357 0.719 2.393 1.00 88.88 96 CYS A CA 1
ATOM 762 C C . CYS A 1 96 ? 8.846 2.160 2.297 1.00 88.88 96 CYS A C 1
ATOM 764 O O . CYS A 1 96 ? 8.553 2.991 3.157 1.00 88.88 96 CYS A O 1
ATOM 766 N N . LYS A 1 97 ? 9.550 2.470 1.212 1.00 86.00 97 LYS A N 1
ATOM 767 C CA . LYS A 1 97 ? 9.860 3.847 0.831 1.00 86.00 97 LYS A CA 1
ATOM 768 C C . LYS A 1 97 ? 8.891 4.316 -0.235 1.00 86.00 97 LYS A C 1
ATOM 770 O O . LYS A 1 97 ? 8.592 3.570 -1.168 1.00 86.00 97 LYS A O 1
ATOM 775 N N . GLY A 1 98 ? 8.372 5.525 -0.062 1.00 82.56 98 GLY A N 1
ATOM 776 C CA . GLY A 1 98 ? 7.528 6.179 -1.046 1.00 82.56 98 GLY A CA 1
ATOM 777 C C . GLY A 1 98 ? 8.343 6.759 -2.184 1.00 82.56 98 GLY A C 1
ATOM 778 O O . GLY A 1 98 ? 9.349 7.422 -1.962 1.00 82.56 98 GLY A O 1
ATOM 779 N N . LEU A 1 99 ? 7.860 6.553 -3.401 1.00 77.06 99 LEU A N 1
ATOM 780 C CA . LEU A 1 99 ? 8.421 7.186 -4.578 1.00 77.06 99 LEU A CA 1
ATOM 781 C C . LEU A 1 99 ? 7.820 8.591 -4.715 1.00 77.06 99 LEU A C 1
ATOM 783 O O . LEU A 1 99 ? 6.619 8.732 -4.949 1.00 77.06 99 LEU A O 1
ATOM 787 N N . GLU A 1 100 ? 8.637 9.629 -4.541 1.00 65.81 100 GLU A N 1
ATOM 788 C CA . GLU A 1 100 ? 8.163 11.017 -4.657 1.00 65.81 100 GLU A CA 1
ATOM 789 C C . GLU A 1 100 ? 8.088 11.499 -6.108 1.00 65.81 100 GLU A C 1
ATOM 791 O O . GLU A 1 100 ? 7.148 12.206 -6.469 1.00 65.81 100 GLU A O 1
ATOM 796 N N . GLU A 1 101 ? 9.043 11.095 -6.952 1.00 62.38 101 GLU A N 1
ATOM 797 C CA . GLU A 1 101 ? 9.142 11.565 -8.333 1.00 62.38 101 GLU A C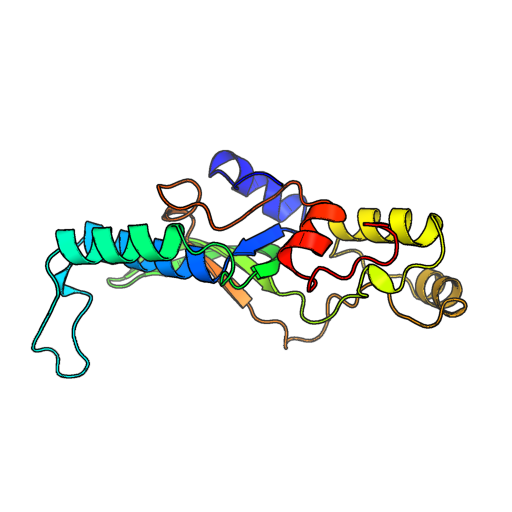A 1
ATOM 798 C C . GLU A 1 101 ? 9.249 10.406 -9.331 1.00 62.38 101 GLU A C 1
ATOM 800 O O . GLU A 1 101 ? 10.150 9.566 -9.274 1.00 62.38 101 GLU A O 1
ATOM 805 N N . TRP A 1 102 ? 8.358 10.405 -10.323 1.00 67.44 102 TRP A N 1
ATOM 806 C CA . TRP A 1 102 ? 8.450 9.539 -11.495 1.00 67.44 102 TRP A CA 1
ATOM 807 C C . TRP A 1 102 ? 8.023 10.278 -12.757 1.00 67.44 102 TRP A C 1
ATOM 809 O O . TRP A 1 102 ? 7.299 11.278 -12.727 1.00 67.44 102 TRP A O 1
ATOM 819 N N . ARG A 1 103 ? 8.475 9.784 -13.911 1.00 65.25 103 ARG A N 1
ATOM 820 C CA . ARG A 1 103 ? 8.038 10.327 -15.191 1.00 65.25 103 ARG A CA 1
ATOM 821 C C . ARG A 1 103 ? 6.620 9.857 -15.484 1.00 65.25 103 ARG A C 1
ATOM 823 O O . ARG A 1 103 ? 6.393 8.668 -15.677 1.00 65.25 103 ARG A O 1
ATOM 830 N N . LEU A 1 104 ? 5.704 10.815 -15.591 1.00 66.00 104 LEU A N 1
ATOM 831 C CA . LEU A 1 104 ? 4.318 10.536 -15.955 1.00 66.00 104 LEU A CA 1
ATOM 832 C C . LEU A 1 104 ? 4.233 9.836 -17.313 1.00 66.00 104 LEU A C 1
ATOM 834 O O . LEU A 1 104 ? 4.881 10.254 -18.284 1.00 66.00 104 LEU A O 1
ATOM 838 N N . CYS A 1 105 ? 3.378 8.828 -17.398 1.00 66.06 105 CYS A N 1
ATOM 839 C CA . CYS A 1 105 ? 3.232 7.965 -18.562 1.00 66.06 105 CYS A CA 1
ATOM 840 C C . CYS A 1 105 ? 2.764 8.723 -19.803 1.00 66.06 105 CYS A C 1
ATOM 842 O O . CYS A 1 105 ? 3.194 8.448 -20.925 1.00 66.06 105 CYS A O 1
ATOM 844 N N . LYS A 1 106 ? 1.993 9.798 -19.606 1.00 60.50 106 LYS A N 1
ATOM 845 C CA . LYS A 1 106 ? 1.610 10.730 -20.678 1.00 60.50 106 LYS A CA 1
ATOM 846 C C . LYS A 1 106 ? 2.785 11.387 -21.409 1.00 60.50 106 LYS A C 1
ATOM 848 O O . LYS A 1 106 ? 2.607 11.957 -22.486 1.00 60.50 106 LYS A O 1
ATOM 853 N N . MET A 1 107 ? 3.986 11.338 -20.832 1.00 62.53 107 MET A N 1
ATOM 854 C CA . MET A 1 107 ? 5.210 11.883 -21.417 1.00 62.53 107 MET A CA 1
ATOM 855 C C . MET A 1 107 ? 6.025 10.861 -22.221 1.00 62.53 107 MET A C 1
ATOM 857 O O . MET A 1 107 ? 7.129 11.210 -22.666 1.00 62.53 107 MET A O 1
ATOM 861 N N . PHE A 1 108 ? 5.554 9.623 -22.390 1.00 67.88 108 PHE A N 1
ATOM 862 C CA . PHE A 1 108 ? 6.216 8.662 -23.274 1.00 67.88 108 PHE A CA 1
ATOM 863 C C . PHE A 1 108 ? 5.995 9.056 -24.736 1.00 67.88 108 PHE A C 1
ATOM 865 O O . PHE A 1 108 ? 5.003 9.689 -25.091 1.00 67.88 108 PHE A O 1
ATOM 872 N N . ARG A 1 109 ? 6.982 8.778 -25.589 1.00 63.47 109 ARG A N 1
ATOM 873 C CA . ARG A 1 109 ? 6.946 9.137 -27.019 1.00 63.47 109 ARG A CA 1
ATOM 874 C C . ARG A 1 109 ? 7.290 7.959 -27.940 1.00 63.47 109 ARG A C 1
ATOM 876 O O . ARG A 1 109 ? 7.457 8.174 -29.133 1.00 63.47 109 ARG A O 1
ATOM 883 N N . GLY A 1 110 ? 7.390 6.744 -27.400 1.00 65.56 110 GLY A N 1
ATOM 884 C CA . GLY A 1 110 ? 7.725 5.529 -28.146 1.00 65.56 110 GLY A CA 1
ATOM 885 C C . GLY A 1 110 ? 7.682 4.276 -27.269 1.00 65.56 110 GLY A C 1
ATOM 886 O O . GLY A 1 110 ? 7.679 4.387 -26.042 1.00 65.56 110 GLY A O 1
ATOM 887 N N . GLU A 1 111 ? 7.650 3.107 -27.908 1.00 67.12 111 GLU A N 1
ATOM 888 C CA . GLU A 1 111 ? 7.561 1.788 -27.255 1.00 67.12 111 GLU A CA 1
ATOM 889 C C . GLU A 1 111 ? 8.756 1.506 -26.331 1.00 67.12 111 GLU A C 1
ATOM 891 O O . GLU A 1 111 ? 8.567 1.004 -25.226 1.00 67.12 111 GLU A O 1
ATOM 896 N N . ASP A 1 112 ? 9.957 1.966 -26.692 1.00 65.88 112 ASP A N 1
ATOM 897 C CA . ASP A 1 112 ? 11.157 1.843 -25.849 1.00 65.88 112 ASP A CA 1
ATOM 898 C C . ASP A 1 112 ? 10.978 2.486 -24.459 1.00 65.88 112 ASP A C 1
ATOM 900 O O . ASP A 1 112 ? 11.535 2.023 -23.463 1.00 65.88 112 ASP A O 1
ATOM 904 N N . CYS A 1 113 ? 10.174 3.555 -24.364 1.00 66.12 113 CYS A N 1
ATOM 905 C CA . CYS A 1 113 ? 9.876 4.207 -23.085 1.00 66.12 113 CYS A CA 1
ATOM 906 C C . CYS A 1 113 ? 8.971 3.345 -22.197 1.00 66.12 113 CYS A C 1
ATOM 908 O O . CYS A 1 113 ? 9.091 3.414 -20.975 1.00 66.12 113 CYS A O 1
ATOM 910 N N . ILE A 1 114 ? 8.070 2.569 -22.805 1.00 71.88 114 ILE A N 1
ATOM 911 C CA . ILE A 1 114 ? 7.158 1.658 -22.105 1.00 71.88 114 ILE A CA 1
ATOM 912 C C . ILE A 1 114 ? 7.962 0.486 -21.548 1.00 71.88 114 ILE A C 1
ATOM 914 O O . ILE A 1 114 ? 7.896 0.220 -20.350 1.00 71.88 114 ILE A O 1
ATOM 918 N N . GLU A 1 115 ? 8.798 -0.140 -22.380 1.00 72.94 115 GLU A N 1
ATOM 919 C CA . GLU A 1 115 ? 9.633 -1.269 -21.959 1.00 72.94 115 GLU A CA 1
ATOM 920 C C . GLU A 1 115 ? 10.605 -0.864 -20.837 1.00 72.94 115 GLU A C 1
ATOM 922 O O . GLU A 1 115 ? 10.796 -1.596 -19.862 1.00 72.94 115 GLU A O 1
ATOM 927 N N . ALA A 1 116 ? 11.204 0.328 -20.936 1.00 69.81 116 ALA A N 1
ATOM 928 C CA . ALA A 1 116 ? 12.030 0.875 -19.866 1.00 69.81 116 ALA A CA 1
ATOM 929 C C . ALA A 1 116 ? 11.219 1.071 -18.576 1.00 69.81 116 ALA A C 1
ATOM 931 O O . ALA A 1 116 ? 11.667 0.659 -17.506 1.00 69.81 116 ALA A O 1
ATOM 932 N N . TYR A 1 117 ? 10.014 1.642 -18.663 1.00 74.88 117 TYR A N 1
ATOM 933 C CA . TYR A 1 117 ? 9.171 1.895 -17.497 1.00 74.88 117 TYR A CA 1
ATOM 934 C C . TYR A 1 117 ? 8.756 0.608 -16.778 1.00 74.88 117 TYR A C 1
ATOM 936 O O . TYR A 1 117 ? 8.883 0.507 -15.559 1.00 74.88 117 TYR A O 1
ATOM 944 N N . GLU A 1 118 ? 8.343 -0.412 -17.525 1.00 78.56 118 GLU A N 1
ATOM 945 C CA . GLU A 1 118 ? 7.988 -1.717 -16.964 1.00 78.56 118 GLU A CA 1
ATOM 946 C C . GLU A 1 118 ? 9.181 -2.406 -16.290 1.00 78.56 118 GLU A C 1
ATOM 948 O O . GLU A 1 118 ? 9.028 -3.025 -15.233 1.00 78.56 118 GLU A O 1
ATOM 953 N N . LYS A 1 119 ? 10.399 -2.253 -16.828 1.00 76.50 119 LYS A N 1
ATOM 954 C CA . LYS A 1 119 ? 11.617 -2.736 -16.155 1.00 76.50 119 LYS A CA 1
ATOM 955 C C . LYS A 1 119 ? 11.823 -2.061 -14.797 1.00 76.50 119 LYS A C 1
ATOM 957 O O . LYS A 1 119 ? 12.218 -2.745 -13.851 1.00 76.50 119 LYS A O 1
ATOM 962 N N . TYR A 1 120 ? 11.531 -0.765 -14.682 1.00 74.44 120 TYR A N 1
ATOM 963 C CA . TYR A 1 120 ? 11.623 -0.038 -13.413 1.00 74.44 120 TYR A CA 1
ATOM 964 C C . TYR A 1 120 ? 10.527 -0.432 -12.422 1.00 74.44 120 TYR A C 1
ATOM 966 O O . TYR A 1 120 ? 10.846 -0.607 -11.252 1.00 74.44 120 TYR A O 1
ATOM 974 N N . ILE A 1 121 ? 9.279 -0.660 -12.857 1.00 79.19 121 ILE A N 1
ATOM 975 C CA . ILE A 1 121 ? 8.217 -1.177 -11.969 1.00 79.19 121 ILE A CA 1
ATOM 976 C C . ILE A 1 121 ? 8.655 -2.485 -11.299 1.00 79.19 121 ILE A C 1
ATOM 978 O O . ILE A 1 121 ? 8.485 -2.672 -10.094 1.00 79.19 121 ILE A O 1
ATOM 982 N N . ASN A 1 122 ? 9.284 -3.372 -12.066 1.00 79.19 122 ASN A N 1
ATOM 983 C CA . ASN A 1 122 ? 9.722 -4.666 -11.561 1.00 79.19 122 ASN A CA 1
ATOM 984 C C . ASN A 1 122 ? 10.973 -4.588 -10.670 1.00 79.19 122 ASN A C 1
ATOM 986 O O . ASN A 1 122 ? 11.168 -5.471 -9.838 1.00 79.19 122 ASN A O 1
ATOM 990 N N . LYS A 1 123 ? 11.833 -3.573 -10.845 1.00 74.25 123 LYS A N 1
ATOM 991 C CA . LYS A 1 123 ? 13.093 -3.397 -10.094 1.00 74.25 123 LYS A CA 1
ATOM 992 C C . LYS A 1 123 ? 13.415 -1.911 -9.833 1.00 74.25 123 LYS A C 1
ATOM 994 O O . LYS A 1 123 ? 14.402 -1.403 -10.373 1.00 74.25 123 LYS A O 1
ATOM 999 N N . PRO A 1 124 ? 12.645 -1.216 -8.979 1.00 65.25 124 PRO A N 1
ATOM 1000 C CA . PRO A 1 124 ? 12.836 0.205 -8.680 1.00 65.25 124 PRO A CA 1
ATOM 1001 C C . PRO A 1 124 ? 14.172 0.505 -7.987 1.00 65.25 124 PRO A C 1
ATOM 1003 O O . PRO A 1 124 ? 14.709 1.595 -8.141 1.00 65.25 124 PRO A O 1
ATOM 1006 N N . SER A 1 125 ? 14.766 -0.465 -7.278 1.00 57.53 125 SER A N 1
ATOM 1007 C CA . SER A 1 125 ? 16.067 -0.297 -6.614 1.00 57.53 125 SER A CA 1
ATOM 1008 C C . SER A 1 125 ? 17.279 -0.448 -7.545 1.00 57.53 125 SER A C 1
ATOM 1010 O O . SER A 1 125 ? 18.407 -0.566 -7.059 1.00 57.53 125 SER A O 1
ATOM 1012 N N . ARG A 1 126 ? 17.085 -0.538 -8.868 1.00 55.50 126 ARG A N 1
ATOM 1013 C CA . ARG A 1 126 ? 18.197 -0.616 -9.820 1.00 55.50 126 ARG A CA 1
ATOM 1014 C C . ARG A 1 126 ? 18.936 0.722 -9.824 1.00 55.50 126 ARG A C 1
ATOM 1016 O O . ARG A 1 126 ? 18.407 1.727 -10.282 1.00 55.50 126 ARG A O 1
ATOM 1023 N N . VAL A 1 127 ? 20.176 0.714 -9.337 1.00 50.66 127 VAL A N 1
ATOM 1024 C CA . VAL A 1 127 ? 21.098 1.842 -9.499 1.00 50.66 127 VAL A CA 1
ATOM 1025 C C . VAL A 1 127 ? 21.361 2.002 -10.995 1.00 50.66 127 VAL A C 1
ATOM 1027 O O . VAL A 1 127 ? 21.905 1.094 -11.623 1.00 50.66 127 VAL A O 1
ATOM 1030 N N . ILE A 1 128 ? 20.936 3.127 -11.564 1.00 51.69 128 ILE A N 1
ATOM 1031 C CA . ILE A 1 128 ? 21.255 3.491 -12.946 1.00 51.69 128 ILE A CA 1
ATOM 1032 C C . ILE A 1 128 ? 22.762 3.749 -12.994 1.00 51.69 128 ILE A C 1
ATOM 1034 O O . ILE A 1 128 ? 23.277 4.573 -12.237 1.00 51.69 128 ILE A O 1
ATOM 1038 N N . THR A 1 129 ? 23.487 3.021 -13.839 1.00 47.91 129 THR A N 1
ATOM 1039 C CA . THR A 1 129 ? 24.927 3.264 -14.019 1.00 47.91 129 THR A CA 1
ATOM 1040 C C . THR A 1 129 ? 25.155 4.587 -14.758 1.00 47.91 129 THR A C 1
ATOM 1042 O O . THR A 1 129 ? 24.319 4.989 -15.563 1.00 47.91 129 THR A O 1
ATOM 1045 N N . GLU A 1 130 ? 26.292 5.264 -14.549 1.00 45.31 130 GLU A N 1
ATOM 1046 C CA . GLU A 1 130 ? 26.618 6.512 -15.274 1.00 45.31 130 GLU A CA 1
ATOM 1047 C C . GLU A 1 130 ? 26.534 6.343 -16.803 1.00 45.31 130 GLU A C 1
ATOM 1049 O O . GLU A 1 130 ? 26.068 7.235 -17.499 1.00 45.31 130 GLU A O 1
ATOM 1054 N N . TYR A 1 131 ? 26.884 5.162 -17.322 1.00 46.16 131 TYR A N 1
ATOM 1055 C CA . TYR A 1 131 ? 26.775 4.817 -18.742 1.00 46.16 131 TYR A CA 1
ATOM 1056 C C . TYR A 1 131 ? 25.320 4.717 -19.243 1.00 46.16 131 TYR A C 1
ATOM 1058 O O . TYR A 1 131 ? 25.003 5.148 -20.353 1.00 46.16 131 TYR A O 1
ATOM 1066 N N . GLU A 1 132 ? 24.415 4.158 -18.434 1.00 52.59 132 GLU A N 1
ATOM 1067 C CA . GLU A 1 132 ? 22.977 4.122 -18.736 1.00 52.59 132 GLU A CA 1
ATOM 1068 C C . GLU A 1 132 ? 22.356 5.513 -18.600 1.00 52.59 132 GLU A C 1
ATOM 1070 O O . GLU A 1 132 ? 21.541 5.890 -19.438 1.00 52.59 132 GLU A O 1
ATOM 1075 N N . ALA A 1 133 ? 22.805 6.298 -17.617 1.00 50.91 133 ALA A N 1
ATOM 1076 C CA . ALA A 1 133 ? 22.409 7.689 -17.450 1.00 50.91 133 ALA A CA 1
ATOM 1077 C C . ALA A 1 133 ? 22.834 8.551 -18.651 1.00 50.91 133 ALA A C 1
ATOM 1079 O O . ALA A 1 133 ? 22.032 9.365 -19.098 1.00 50.91 133 ALA A O 1
ATOM 1080 N N . ASP A 1 134 ? 24.031 8.332 -19.214 1.00 45.16 134 ASP A N 1
ATOM 1081 C CA . ASP A 1 134 ? 24.544 9.017 -20.415 1.00 45.16 134 ASP A CA 1
ATOM 1082 C C . ASP A 1 134 ? 23.787 8.618 -21.693 1.00 45.16 134 ASP A C 1
ATOM 1084 O O . ASP A 1 134 ? 23.491 9.456 -22.550 1.00 45.16 134 ASP A O 1
ATOM 1088 N N . LYS A 1 135 ? 23.404 7.341 -21.820 1.00 51.72 135 LYS A N 1
ATOM 1089 C CA . LYS A 1 135 ? 22.598 6.856 -22.951 1.00 51.72 135 LYS A CA 1
ATOM 1090 C C . LYS A 1 135 ? 21.139 7.324 -22.856 1.00 51.72 135 LYS A C 1
ATOM 1092 O O . LYS A 1 135 ? 20.558 7.713 -23.869 1.00 51.72 135 LYS A O 1
ATOM 1097 N N . GLU A 1 136 ? 20.573 7.364 -21.648 1.00 50.47 136 GLU A N 1
ATOM 1098 C CA . GLU A 1 136 ? 19.276 7.989 -21.352 1.00 50.47 136 GLU A CA 1
ATOM 1099 C C . GLU A 1 136 ? 19.338 9.533 -21.412 1.00 50.47 136 GLU A C 1
ATOM 1101 O O . GLU A 1 136 ? 18.300 10.180 -21.564 1.00 50.47 136 GLU A O 1
ATOM 1106 N N . MET A 1 137 ? 20.528 10.155 -21.370 1.00 40.91 137 MET A N 1
ATOM 1107 C CA . MET A 1 137 ? 20.721 11.616 -21.418 1.00 40.91 137 MET A CA 1
ATOM 1108 C C . MET A 1 137 ? 20.313 12.234 -22.763 1.00 40.91 137 MET A C 1
ATOM 1110 O O . MET A 1 137 ? 19.895 13.396 -22.809 1.00 40.91 137 MET A O 1
ATOM 1114 N N . PHE A 1 138 ? 20.339 11.455 -23.853 1.00 37.31 138 PHE A N 1
ATOM 1115 C CA . PHE A 1 138 ? 19.780 11.875 -25.146 1.00 37.31 138 PHE A CA 1
ATOM 1116 C C . PHE A 1 138 ? 18.243 11.902 -25.161 1.00 37.31 138 PHE A C 1
ATOM 1118 O O . PHE A 1 138 ? 17.638 12.549 -26.017 1.00 37.31 138 PHE A O 1
ATOM 1125 N N . THR A 1 139 ? 17.599 11.324 -24.147 1.00 45.84 139 THR A N 1
ATOM 1126 C CA . THR A 1 139 ? 16.185 11.516 -23.824 1.00 45.84 139 THR A CA 1
ATOM 1127 C C . THR A 1 139 ? 16.064 12.319 -22.530 1.00 45.84 139 THR A C 1
ATOM 1129 O O . THR A 1 139 ? 15.816 11.765 -21.469 1.00 45.84 139 THR A O 1
ATOM 1132 N N . LYS A 1 140 ? 16.220 13.650 -22.601 1.00 39.75 140 LYS A N 1
ATOM 1133 C CA . LYS A 1 140 ? 15.985 14.604 -21.492 1.00 39.75 140 LYS A CA 1
ATOM 1134 C C . LYS A 1 140 ? 14.639 14.377 -20.772 1.00 39.75 140 LYS A C 1
ATOM 1136 O O . LYS A 1 140 ? 13.669 15.069 -21.083 1.00 39.75 140 LYS A O 1
ATOM 1141 N N . LYS A 1 141 ? 14.579 13.440 -19.822 1.00 42.53 141 LYS A N 1
ATOM 1142 C CA . LYS A 1 141 ? 13.633 13.315 -18.698 1.00 42.53 141 LYS A CA 1
ATOM 1143 C C . LYS A 1 141 ? 13.864 11.960 -18.025 1.00 42.53 141 LYS A C 1
ATOM 1145 O O . LYS A 1 141 ? 13.377 10.938 -18.506 1.00 42.53 141 LYS A O 1
ATOM 115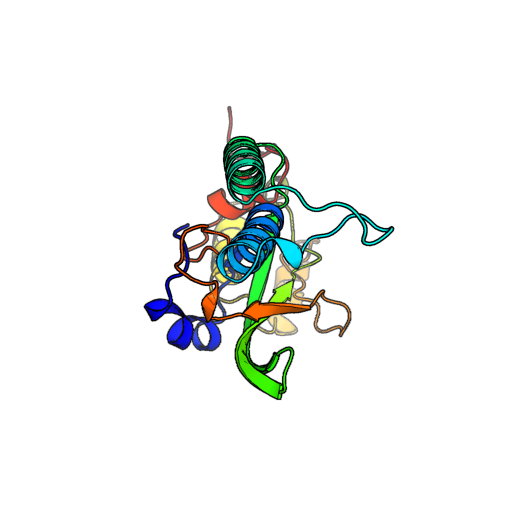0 N N . ARG A 1 142 ? 14.608 12.008 -16.917 1.00 45.78 142 ARG A N 1
ATOM 1151 C CA . ARG A 1 142 ? 14.864 10.918 -15.966 1.00 45.78 142 ARG A CA 1
ATOM 1152 C C . ARG A 1 142 ? 13.567 10.137 -15.746 1.00 45.78 142 ARG A C 1
ATOM 1154 O O . ARG A 1 142 ? 12.568 10.737 -15.358 1.00 45.78 142 ARG A O 1
ATOM 1161 N N . HIS A 1 143 ? 13.549 8.856 -16.105 1.00 48.97 143 HIS A N 1
ATOM 1162 C CA . HIS A 1 143 ? 12.313 8.073 -16.093 1.00 48.97 143 HIS A CA 1
ATOM 1163 C C . HIS A 1 143 ? 11.852 7.775 -14.661 1.00 48.97 143 HIS A C 1
ATOM 1165 O O . HIS A 1 143 ? 10.655 7.829 -14.393 1.00 48.97 143 HIS A O 1
ATOM 1171 N N . PHE A 1 144 ? 12.794 7.597 -13.736 1.00 49.72 144 PHE A N 1
ATOM 1172 C CA . PHE A 1 144 ? 12.558 7.473 -12.303 1.00 49.72 144 PHE A CA 1
ATOM 1173 C C . PHE A 1 144 ? 13.812 7.931 -11.564 1.00 49.72 144 PHE A C 1
ATOM 1175 O O . PHE A 1 144 ? 14.914 7.499 -11.894 1.00 49.72 144 PHE A O 1
ATOM 1182 N N . LEU A 1 145 ? 13.665 8.797 -10.570 1.00 47.56 145 LEU A N 1
ATOM 1183 C CA . LEU A 1 145 ? 14.655 8.916 -9.509 1.00 47.56 145 LEU A CA 1
ATOM 1184 C C . LEU A 1 145 ? 13.974 8.319 -8.286 1.00 47.56 145 LEU A C 1
ATOM 1186 O O . LEU A 1 145 ? 13.273 9.028 -7.575 1.00 47.56 145 LEU A O 1
ATOM 1190 N N . ALA A 1 146 ? 14.168 7.016 -8.054 1.00 46.34 146 ALA A N 1
ATOM 1191 C CA . ALA A 1 146 ? 14.149 6.541 -6.676 1.00 46.34 146 ALA A CA 1
ATOM 1192 C C . ALA A 1 146 ? 15.241 7.360 -5.989 1.00 46.34 146 ALA A C 1
ATOM 1194 O O . ALA A 1 146 ? 16.427 7.245 -6.320 1.00 46.34 146 ALA A O 1
ATOM 1195 N N . SER A 1 147 ? 14.821 8.332 -5.195 1.00 42.09 147 SER A N 1
ATOM 1196 C CA . SER A 1 147 ? 15.715 9.320 -4.644 1.00 42.09 147 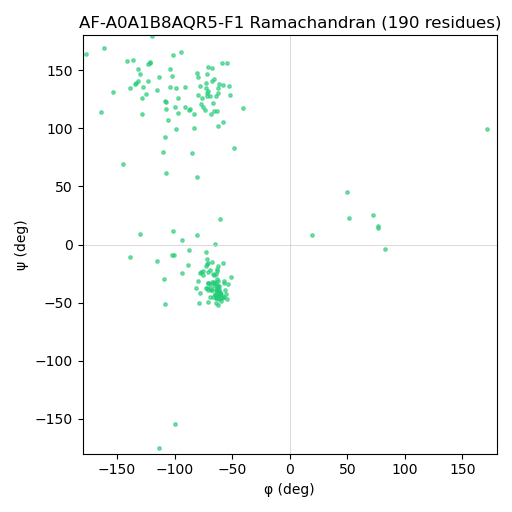SER A CA 1
ATOM 1197 C C . SER A 1 147 ? 16.647 8.572 -3.702 1.00 42.09 147 SER A C 1
ATOM 1199 O O . SER A 1 147 ? 16.250 8.051 -2.665 1.00 42.09 147 SER A O 1
ATOM 1201 N N . THR A 1 148 ? 17.937 8.538 -4.028 1.00 43.81 148 THR A N 1
ATOM 1202 C CA . THR A 1 148 ? 18.970 8.083 -3.087 1.00 43.81 148 THR A CA 1
ATOM 1203 C C . THR A 1 148 ? 19.091 9.018 -1.875 1.00 43.81 148 THR A C 1
ATOM 1205 O O . THR A 1 148 ? 19.937 8.798 -1.010 1.00 43.81 148 THR A O 1
ATOM 1208 N N . VAL A 1 149 ? 18.283 10.082 -1.808 1.00 38.66 149 VAL A N 1
ATOM 1209 C CA . VAL A 1 149 ? 18.265 11.069 -0.734 1.00 38.66 149 VAL A CA 1
ATOM 1210 C C . VAL A 1 149 ? 17.271 10.633 0.338 1.00 38.66 149 VAL A C 1
ATOM 1212 O O . VAL A 1 149 ? 16.143 10.246 0.049 1.00 38.66 149 VAL A O 1
ATOM 1215 N N . ALA A 1 150 ? 17.694 10.748 1.595 1.00 47.56 150 ALA A N 1
ATOM 1216 C CA . ALA A 1 150 ? 16.983 10.404 2.827 1.00 47.56 150 ALA A CA 1
ATOM 1217 C C . ALA A 1 150 ? 15.657 11.167 3.093 1.00 47.56 150 ALA A C 1
ATOM 1219 O O . ALA A 1 150 ? 15.245 11.271 4.244 1.00 47.56 150 ALA A O 1
ATOM 1220 N N . MET A 1 151 ? 15.014 11.729 2.064 1.00 52.34 151 MET A N 1
ATOM 1221 C CA . MET A 1 151 ? 13.778 12.514 2.163 1.00 52.34 151 MET A CA 1
ATOM 1222 C C . MET A 1 151 ? 12.511 11.751 1.758 1.00 52.34 151 MET A C 1
ATOM 1224 O O . MET A 1 151 ? 11.424 12.260 2.001 1.00 52.34 151 MET A O 1
ATOM 1228 N N . GLU A 1 152 ? 12.619 10.546 1.188 1.00 63.47 152 GLU A N 1
ATOM 1229 C CA . GLU A 1 152 ? 11.432 9.765 0.820 1.00 63.47 152 GLU A CA 1
ATOM 1230 C C . GLU A 1 152 ? 10.593 9.402 2.060 1.00 63.47 152 GLU A C 1
ATOM 1232 O O . GLU A 1 152 ? 11.154 8.946 3.068 1.00 63.47 152 GLU A O 1
ATOM 1237 N N . PRO A 1 153 ? 9.256 9.561 2.012 1.00 68.25 153 PRO A N 1
ATOM 1238 C CA . PRO A 1 153 ? 8.398 9.185 3.122 1.00 68.25 153 PRO A CA 1
ATOM 1239 C C . PRO A 1 153 ? 8.518 7.681 3.374 1.00 68.25 153 PRO A C 1
ATOM 1241 O O . PRO A 1 153 ? 8.419 6.863 2.456 1.00 68.25 153 PRO A O 1
ATOM 1244 N N . VAL A 1 154 ? 8.738 7.318 4.636 1.00 86.31 154 VAL A N 1
ATOM 1245 C CA . VAL A 1 154 ? 8.837 5.924 5.071 1.00 86.31 154 VAL A CA 1
ATOM 1246 C C . VAL A 1 154 ? 7.488 5.477 5.615 1.00 86.31 154 VAL A C 1
ATOM 1248 O O . VAL A 1 154 ? 6.928 6.101 6.516 1.00 86.31 154 VAL A O 1
ATOM 1251 N N . TYR A 1 155 ? 6.987 4.372 5.077 1.00 90.00 155 TYR A N 1
ATOM 1252 C CA . TYR A 1 155 ? 5.747 3.734 5.494 1.00 90.00 155 TYR A CA 1
ATOM 1253 C C . TYR A 1 155 ? 6.076 2.443 6.244 1.00 90.00 155 TYR A C 1
ATOM 1255 O O . TYR A 1 155 ? 6.644 1.516 5.669 1.00 90.00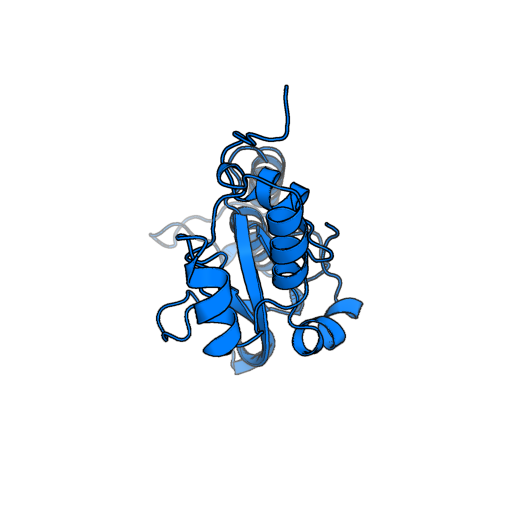 155 TYR A O 1
ATOM 1263 N N . SER A 1 156 ? 5.710 2.382 7.525 1.00 90.81 156 SER A N 1
ATOM 1264 C CA . SER A 1 156 ? 5.853 1.184 8.361 1.00 90.81 156 SER A CA 1
ATOM 1265 C C . SER A 1 156 ? 4.518 0.452 8.430 1.00 90.81 156 SER A C 1
ATOM 1267 O O . SER A 1 156 ? 3.622 0.842 9.176 1.00 90.81 156 SER A O 1
ATOM 1269 N N . ILE A 1 157 ? 4.369 -0.600 7.631 1.00 91.00 157 ILE A N 1
ATOM 1270 C CA . ILE A 1 157 ? 3.120 -1.348 7.495 1.00 91.00 157 ILE A CA 1
ATOM 1271 C C . ILE A 1 157 ? 3.165 -2.575 8.404 1.00 91.00 157 ILE A C 1
ATOM 1273 O O . ILE A 1 157 ? 3.933 -3.504 8.166 1.00 91.00 157 ILE A O 1
ATOM 1277 N N . HIS A 1 158 ? 2.315 -2.602 9.426 1.00 89.25 158 HIS A N 1
ATOM 1278 C CA . HIS A 1 158 ? 2.217 -3.722 10.361 1.00 89.25 158 HIS A CA 1
ATOM 1279 C C . HIS A 1 158 ? 1.746 -4.981 9.631 1.00 89.25 158 HIS A C 1
ATOM 1281 O O . HIS A 1 158 ? 0.725 -4.958 8.934 1.00 89.25 158 HIS A O 1
ATOM 1287 N N . LEU A 1 159 ? 2.472 -6.091 9.786 1.00 88.50 159 LEU A N 1
ATOM 1288 C CA . LEU A 1 159 ? 2.151 -7.315 9.049 1.00 88.50 159 LEU A CA 1
ATOM 1289 C C . LEU A 1 159 ? 0.837 -7.951 9.517 1.00 88.50 159 LEU A C 1
ATOM 1291 O O . LEU A 1 159 ? 0.205 -8.679 8.747 1.00 88.50 159 LEU A O 1
ATOM 1295 N N . SER A 1 160 ? 0.378 -7.666 10.742 1.00 85.44 160 SER A N 1
ATOM 1296 C CA . SER A 1 160 ? -0.940 -8.112 11.186 1.00 85.44 160 SER A CA 1
ATOM 1297 C C . SER A 1 160 ? -2.065 -7.509 10.350 1.00 85.44 160 SER A C 1
ATOM 1299 O O . SER A 1 160 ? -3.044 -8.212 10.121 1.00 85.44 160 SER A O 1
ATOM 1301 N N . HIS A 1 161 ? -1.916 -6.291 9.824 1.00 86.75 161 HIS A N 1
ATOM 1302 C CA . HIS A 1 161 ? -2.953 -5.625 9.029 1.00 86.75 161 HIS A CA 1
ATOM 1303 C C . HIS A 1 161 ? -3.022 -6.159 7.590 1.00 86.75 161 HIS A C 1
ATOM 1305 O O . HIS A 1 161 ? -4.066 -6.094 6.948 1.00 86.75 161 HIS A O 1
ATOM 1311 N N . VAL A 1 162 ? -1.923 -6.718 7.076 1.00 88.25 162 VAL A N 1
ATOM 1312 C CA . VAL A 1 162 ? -1.846 -7.217 5.697 1.00 88.25 162 VAL A CA 1
ATOM 1313 C C . VAL A 1 162 ? -2.687 -8.487 5.523 1.00 88.25 162 VAL A C 1
ATOM 1315 O O . VAL A 1 162 ? -2.567 -9.441 6.299 1.00 88.25 162 VAL A O 1
ATOM 1318 N N . GLY A 1 163 ? -3.503 -8.516 4.463 1.00 81.62 163 GLY A N 1
ATOM 1319 C CA . GLY A 1 163 ? -4.343 -9.659 4.091 1.00 81.62 163 GLY A CA 1
ATOM 1320 C C . GLY A 1 163 ? -5.551 -9.892 5.007 1.00 81.62 163 GLY A C 1
ATOM 1321 O O . GLY A 1 163 ? -5.988 -11.036 5.138 1.00 81.62 163 GLY A O 1
ATOM 1322 N N . ARG A 1 164 ? -6.038 -8.839 5.678 1.00 82.94 164 ARG A N 1
ATOM 1323 C CA . ARG A 1 164 ? -7.258 -8.845 6.506 1.00 82.94 164 ARG A CA 1
ATOM 1324 C C . ARG A 1 164 ? -8.460 -8.255 5.747 1.00 82.94 164 ARG A C 1
ATOM 1326 O O . ARG A 1 164 ? -8.507 -8.300 4.526 1.00 82.94 164 ARG A O 1
ATOM 1333 N N . ASP A 1 165 ? -9.443 -7.723 6.475 1.00 83.56 165 ASP A N 1
ATOM 1334 C CA . ASP A 1 165 ? -10.749 -7.268 5.972 1.00 83.56 165 ASP A CA 1
ATOM 1335 C C . ASP A 1 165 ? -10.696 -6.032 5.051 1.00 83.56 165 ASP A C 1
ATOM 1337 O O . ASP A 1 165 ? -11.679 -5.694 4.373 1.00 83.56 165 ASP A O 1
ATOM 1341 N N . ILE A 1 166 ? -9.570 -5.314 5.038 1.00 88.56 166 ILE A N 1
ATOM 1342 C CA . ILE A 1 166 ? -9.358 -4.127 4.208 1.00 88.56 166 ILE A CA 1
ATOM 1343 C C . ILE A 1 166 ? -8.052 -4.293 3.435 1.00 88.56 166 ILE A C 1
ATOM 1345 O O . ILE A 1 166 ? -6.969 -4.263 4.011 1.00 88.56 166 ILE A O 1
ATOM 1349 N N . ASP A 1 167 ? -8.170 -4.440 2.118 1.00 92.69 167 ASP A N 1
ATOM 1350 C CA . ASP A 1 167 ? -7.031 -4.436 1.207 1.00 92.69 167 ASP A CA 1
ATOM 1351 C C . ASP A 1 167 ? -6.532 -3.002 1.010 1.00 92.69 167 ASP A C 1
ATOM 1353 O O . ASP A 1 167 ? -7.300 -2.120 0.626 1.00 92.69 167 ASP A O 1
ATOM 1357 N N . PHE A 1 168 ? -5.243 -2.767 1.249 1.00 93.50 168 PHE A N 1
ATOM 1358 C CA . PHE A 1 168 ? -4.638 -1.438 1.098 1.00 93.50 168 PHE A CA 1
ATOM 1359 C C . PHE A 1 168 ? -3.248 -1.451 0.453 1.00 93.50 168 PHE A C 1
ATOM 1361 O O . PHE A 1 168 ? -2.726 -0.399 0.100 1.00 93.50 168 PHE A O 1
ATOM 1368 N N . LEU A 1 169 ? -2.632 -2.622 0.290 1.00 94.88 169 LEU A N 1
ATOM 1369 C CA . LEU A 1 169 ? -1.320 -2.773 -0.330 1.00 94.88 169 LEU A CA 1
ATOM 1370 C C . LEU A 1 169 ? -1.433 -3.755 -1.489 1.00 94.88 169 LEU A C 1
ATOM 1372 O O . LEU A 1 169 ? -1.966 -4.852 -1.317 1.00 94.88 169 LEU A O 1
ATOM 1376 N N . PHE A 1 170 ? -0.924 -3.372 -2.656 1.00 94.25 170 PHE A N 1
ATOM 1377 C CA . PHE A 1 170 ? -1.096 -4.124 -3.892 1.00 94.25 170 PHE A CA 1
ATOM 1378 C C . PHE A 1 170 ? 0.247 -4.404 -4.569 1.00 94.25 170 PHE A C 1
ATOM 1380 O O . PHE A 1 170 ? 1.090 -3.514 -4.689 1.00 94.25 170 PHE A O 1
ATOM 1387 N N . CYS A 1 171 ? 0.423 -5.641 -5.030 1.00 92.38 171 CYS A N 1
ATOM 1388 C CA . CYS A 1 171 ? 1.572 -6.108 -5.806 1.00 92.38 171 CYS A CA 1
ATOM 1389 C C . CYS A 1 171 ? 1.155 -6.485 -7.237 1.00 92.38 171 CYS A C 1
ATOM 1391 O O . CYS A 1 171 ? 0.007 -6.263 -7.644 1.00 92.38 171 CYS A O 1
ATOM 1393 N N . ASP A 1 172 ? 2.101 -7.029 -8.011 1.00 89.75 172 ASP A N 1
ATOM 1394 C CA . ASP A 1 172 ? 1.953 -7.295 -9.449 1.00 89.75 172 ASP A CA 1
ATOM 1395 C C . ASP A 1 172 ? 1.431 -6.052 -10.188 1.00 89.75 172 ASP A C 1
ATOM 1397 O O . ASP A 1 172 ? 0.464 -6.100 -10.957 1.00 89.75 172 ASP A O 1
ATOM 1401 N N . VAL A 1 173 ? 2.026 -4.908 -9.845 1.00 89.00 173 VAL A N 1
ATOM 1402 C CA . VAL A 1 173 ? 1.713 -3.603 -10.421 1.00 89.00 173 VAL A CA 1
ATOM 1403 C C . VAL A 1 173 ? 2.269 -3.565 -11.837 1.00 89.00 173 VAL A C 1
ATOM 1405 O O . VAL A 1 173 ? 3.404 -3.972 -12.077 1.00 89.00 173 VAL A O 1
ATOM 1408 N N . ASN A 1 174 ? 1.473 -3.071 -12.778 1.00 87.06 174 ASN A N 1
ATOM 1409 C CA . ASN A 1 174 ? 1.906 -2.817 -14.147 1.00 87.06 174 ASN A CA 1
ATOM 1410 C C . ASN A 1 174 ? 1.753 -1.333 -14.515 1.00 87.06 174 ASN A C 1
ATOM 1412 O O . ASN A 1 174 ? 1.304 -0.511 -13.715 1.00 87.06 174 ASN A O 1
ATOM 1416 N N . LEU A 1 175 ? 2.126 -0.991 -15.749 1.00 82.50 175 LEU A N 1
ATOM 1417 C CA . LEU A 1 175 ? 2.015 0.368 -16.269 1.00 82.50 175 LEU A CA 1
ATOM 1418 C C . LEU A 1 175 ? 0.587 0.929 -16.144 1.00 82.50 175 LEU A C 1
ATOM 1420 O O . LEU A 1 175 ? 0.409 2.043 -15.666 1.00 82.50 175 LEU A O 1
ATOM 1424 N N . LEU A 1 176 ? -0.436 0.161 -16.525 1.00 82.69 176 LEU A N 1
ATOM 1425 C CA . LEU A 1 176 ? -1.831 0.614 -16.475 1.00 82.69 176 LEU A CA 1
ATOM 1426 C C . LEU A 1 176 ? -2.311 0.859 -15.039 1.00 82.69 176 LEU A C 1
ATOM 1428 O O . LEU A 1 176 ? -3.073 1.796 -14.796 1.00 82.69 176 LEU A O 1
ATOM 1432 N N . ASP A 1 177 ? -1.854 0.055 -14.080 1.00 87.38 177 ASP A N 1
ATOM 1433 C CA . ASP A 1 177 ? -2.144 0.262 -12.661 1.00 87.38 177 ASP A CA 1
ATOM 1434 C C . ASP A 1 177 ? -1.531 1.585 -12.169 1.00 87.38 177 ASP A C 1
ATOM 1436 O O . ASP A 1 177 ? -2.224 2.386 -11.542 1.00 87.38 177 ASP A O 1
ATOM 1440 N N . MET A 1 178 ? -0.265 1.858 -12.513 1.00 83.31 178 MET A N 1
ATOM 1441 C CA . MET A 1 178 ? 0.398 3.127 -12.178 1.00 83.31 178 MET A CA 1
ATOM 1442 C C . MET A 1 178 ? -0.376 4.316 -12.753 1.00 83.31 178 MET A C 1
ATOM 1444 O O . MET A 1 178 ? -0.653 5.284 -12.051 1.00 83.31 178 MET A O 1
ATOM 1448 N N . MET A 1 179 ? -0.788 4.215 -14.014 1.00 79.62 179 MET A N 1
ATOM 1449 C CA . MET A 1 179 ? -1.523 5.274 -14.698 1.00 79.62 179 MET A CA 1
ATOM 1450 C C . MET A 1 179 ? -2.911 5.508 -14.116 1.00 79.62 179 MET A C 1
ATOM 1452 O O . MET A 1 179 ? -3.291 6.647 -13.910 1.00 79.62 179 MET A O 1
ATOM 1456 N N . SER A 1 180 ? -3.669 4.447 -13.855 1.00 82.81 180 SER A N 1
ATOM 1457 C CA . SER A 1 180 ? -5.055 4.565 -13.386 1.00 82.81 180 SER A CA 1
ATOM 1458 C C . SER A 1 180 ? -5.179 4.964 -11.916 1.00 82.81 180 SER A C 1
ATOM 1460 O O . SER A 1 180 ? -6.234 5.441 -11.508 1.00 82.81 180 SER A O 1
ATOM 1462 N N . ARG A 1 181 ? -4.142 4.725 -11.101 1.00 85.06 181 ARG A N 1
ATOM 1463 C CA . ARG A 1 181 ? -4.186 4.961 -9.648 1.00 85.06 181 ARG A CA 1
ATOM 1464 C C . ARG A 1 181 ? -3.349 6.140 -9.186 1.00 85.06 181 ARG A C 1
ATOM 1466 O O . ARG A 1 181 ? -3.681 6.731 -8.166 1.00 85.06 181 ARG A O 1
ATOM 1473 N N . LEU A 1 182 ? -2.259 6.451 -9.884 1.00 81.75 182 LEU A N 1
ATOM 1474 C CA . LEU A 1 182 ? -1.294 7.466 -9.450 1.00 81.75 182 LEU A CA 1
ATOM 1475 C C . LEU A 1 182 ? -1.222 8.669 -10.389 1.00 81.75 182 LEU A C 1
ATOM 1477 O O . LEU A 1 182 ? -0.639 9.685 -10.016 1.00 81.75 182 LEU A O 1
ATOM 1481 N N . G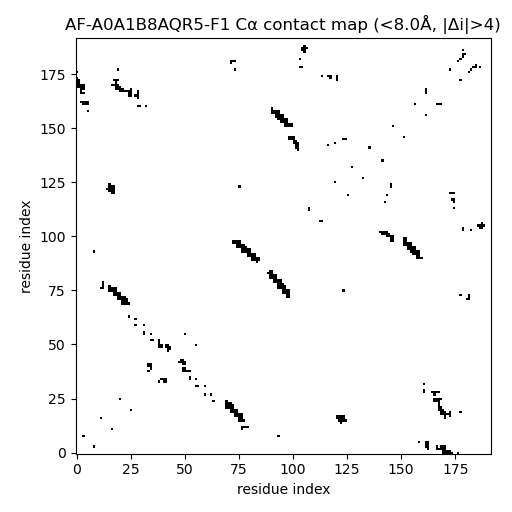LU A 1 183 ? -1.775 8.568 -11.597 1.00 77.38 183 GLU A N 1
ATOM 1482 C CA . GLU A 1 183 ? -1.830 9.674 -12.546 1.00 77.38 183 GLU A CA 1
ATOM 1483 C C . GLU A 1 183 ? -3.290 10.069 -12.780 1.00 77.38 183 GLU A C 1
ATOM 1485 O O . GLU A 1 183 ? -4.141 9.220 -13.023 1.00 77.38 183 GLU A O 1
ATOM 1490 N N . ASP A 1 184 ? -3.595 11.366 -12.731 1.00 65.00 184 ASP A N 1
ATOM 1491 C CA . ASP A 1 184 ? -4.926 11.863 -13.086 1.00 65.00 184 ASP A CA 1
ATOM 1492 C C . ASP A 1 184 ? -5.204 11.533 -14.558 1.00 65.00 184 ASP A C 1
ATOM 1494 O O . ASP A 1 184 ? -4.619 12.209 -15.410 1.00 65.00 184 ASP A O 1
ATOM 1498 N N . GLU A 1 185 ? -6.006 10.482 -14.812 1.00 53.19 185 GLU A N 1
ATOM 1499 C CA . GLU A 1 185 ? -6.695 9.925 -16.014 1.00 53.19 185 GLU A CA 1
ATOM 1500 C C . GLU A 1 185 ? -6.237 10.313 -17.448 1.00 53.19 185 GLU A C 1
ATOM 1502 O O . GLU A 1 185 ? -6.853 9.952 -18.448 1.00 53.19 185 GLU A O 1
ATOM 1507 N N . SER A 1 186 ? -5.124 11.009 -17.623 1.00 51.41 186 SER A N 1
ATOM 1508 C CA . SER A 1 186 ? -4.708 11.691 -18.846 1.00 51.41 186 SER A CA 1
ATOM 1509 C C . SER A 1 186 ? -3.563 10.933 -19.499 1.00 51.41 186 SER A C 1
ATOM 1511 O O . SER A 1 186 ? -2.453 11.430 -19.670 1.00 51.41 186 SER A O 1
ATOM 1513 N N . CYS A 1 187 ? -3.842 9.690 -19.869 1.00 50.41 187 CYS A N 1
ATOM 1514 C CA . CYS A 1 187 ? -2.953 8.852 -20.658 1.00 50.41 187 CYS A CA 1
ATOM 1515 C C . CYS A 1 187 ? -2.924 9.314 -22.125 1.00 50.41 187 CYS A C 1
ATOM 1517 O O . CYS A 1 187 ? -3.917 9.188 -22.832 1.00 50.41 187 CYS A O 1
ATOM 1519 N N . SER A 1 188 ? -1.787 9.789 -22.641 1.00 50.50 188 SER A N 1
ATOM 1520 C CA . SER A 1 188 ? -1.677 10.194 -24.058 1.00 50.50 188 SER A CA 1
ATOM 1521 C C . SER A 1 188 ? -1.703 9.022 -25.057 1.00 50.50 188 SER A C 1
ATOM 1523 O O . SER A 1 188 ? -1.932 9.242 -26.246 1.00 50.50 188 SER A O 1
ATOM 1525 N N . PHE A 1 189 ? -1.487 7.788 -24.586 1.00 48.81 189 PHE A N 1
ATOM 1526 C CA . PHE A 1 189 ? -1.533 6.556 -25.392 1.00 48.81 189 PHE A CA 1
ATOM 1527 C C . PHE A 1 189 ? -2.896 5.870 -25.380 1.00 48.81 189 PHE A C 1
ATOM 1529 O O . PHE A 1 189 ? -3.248 5.166 -26.324 1.00 48.81 189 PHE A O 1
ATOM 1536 N N . CYS A 1 190 ? -3.674 6.105 -24.332 1.00 53.19 190 CYS A N 1
ATOM 1537 C CA . CYS A 1 190 ? -5.025 5.615 -24.174 1.00 53.19 190 CYS A CA 1
ATOM 1538 C C . CYS A 1 190 ? -5.901 6.629 -24.902 1.00 53.19 190 CYS A C 1
ATOM 1540 O O . CYS A 1 190 ? -6.446 7.557 -24.311 1.00 53.19 190 CYS A O 1
ATOM 1542 N N . ARG A 1 191 ? -5.938 6.526 -26.234 1.00 39.28 191 ARG A N 1
ATOM 1543 C CA . ARG A 1 191 ? -7.009 7.169 -26.999 1.00 39.28 191 ARG A CA 1
ATOM 1544 C C . ARG A 1 191 ? -8.322 6.704 -26.361 1.00 39.28 191 ARG A C 1
ATOM 1546 O O . ARG A 1 191 ? -8.443 5.506 -26.119 1.00 39.28 191 ARG A O 1
ATOM 1553 N N . GLY A 1 192 ? -9.197 7.655 -26.025 1.00 41.34 192 GLY A N 1
ATOM 1554 C CA . GLY A 1 192 ? -10.480 7.389 -25.364 1.00 41.34 192 GLY A CA 1
ATOM 1555 C C . GLY A 1 192 ? -11.292 6.281 -26.017 1.00 41.34 192 GLY A C 1
ATOM 1556 O O . GLY A 1 192 ? -11.125 6.068 -27.242 1.00 41.34 192 GLY A O 1
#

Secondary structure (DSSP, 8-state):
-EEPPGGGHHHHHHH---EEEEHHHHHHHHHHHHHHH-GGGS--TTSS----HHHHHHHHHHHHH-GGG--EEEEEEEEEEEEEPTTS-EEEEEEEEE--EE--GGG--SHHHHHHHHHHHH-TT----HHHHHHHHTS-S-SEE---STTSPEEEEETTTTTSSS--EEES--HHHHHHHHS-S--SSS--

Nearest PDB structures (foldseek):
  3oa6-assembly1_B  TM=6.338E-01  e=4.760E+00  Homo sapiens
  3ob9-assembly4_D  TM=5.132E-01  e=3.963E+00  Homo sapiens
  3m9q-assembly2_B  TM=4.776E-01  e=3.728E+00  Drosophila melanogaster

Foldseek 3Di:
DAFDALVCQVVQQVQQAKKKFFPLLLVLLVQLVVVVVPQLVDADPVSPDTDHSVVSVVVSVVSVVPVVPTAMFIKTWNDWDWDADPPRDTFIWTKIFTFPDFDAQLPDDDPVLQVVLQVCNRPVPDDQDVVNVVVCVVVPDDRGCPDPDPPTDIDTGGSVSGPDPTGGMGDPDHPVNCCVRVNDVDRNVPPD

Solvent-accessible surface area (backbone atoms only — not comparable to full-atom values): 11097 Å² total; per-residue (Å²): 98,44,70,44,40,66,86,46,53,77,55,40,39,74,56,23,33,37,28,43,36,31,53,49,40,42,54,49,39,53,51,52,54,46,38,72,77,39,30,78,78,53,52,44,97,85,67,83,50,56,63,58,58,69,58,52,52,51,51,48,53,53,60,69,66,52,63,88,78,53,47,50,42,51,26,29,41,67,43,76,45,78,42,80,43,91,92,77,46,74,44,57,21,42,32,24,39,37,57,86,51,68,53,59,74,49,73,56,88,52,69,72,51,52,58,52,49,52,53,36,41,54,36,50,80,62,79,78,46,73,69,55,50,57,64,46,53,81,52,89,62,75,62,60,52,70,64,92,53,97,76,53,56,74,45,77,44,51,50,82,57,46,60,52,99,43,72,26,44,28,32,74,51,46,69,68,49,49,42,72,58,69,38,85,84,65,46,71,82,61,72,130

Radius of gyration: 19.26 Å; Cα contacts (8 Å, |Δi|>4): 285; chains: 1; bounding box: 48×32×55 Å

Sequence (192 aa):
MKPVKRSDLEGLADARSMLILDITSWGLSFIYETISHNPSHITSKTGNKTFPTEIWLEIISYAKAERHDHAYKAVYPVEIQSIQMDRGQTEPALVCKGLEEWRLCKMFRGEDCIEAYEKYINKPSRVITEYEADKEMFTKKRHFLASTVAMEPVYSIHLSHVGRDIDFLFCDVNLLDMMSRLEDESCSFCRG

pLDDT: mean 76.04, std 15.75, range [37.31, 94.88]

Organism: Fusarium poae (NCBI:txid36050)

Mean predicted aligned error: 9.86 Å